Protein AF-A0AAD1XMS4-F1 (afdb_monomer_lite)

Organism: Euplotes crassus (NCBI:txid5936)

pLDDT: mean 72.48, std 22.21, range [22.14, 97.19]

Sequence (335 aa):
MAFDPFSFKTGYTKNWGWLYALIVLVPFLMVLAITFYVLSLLITDEDLYYKKKSYNNEYVYSTRSYEFSNLEMVAEVLPHSFLADENDRYLPFRFVNNTYFKDVTFDDGEQSKRARFEELSYQTTDDKSNLPHLIFKNEYVPFGDSRFLCLNLKYRSKDEPVAPYDKFNEVQNLPQCHGMKQEIWGEKDPTKGVNLLAWKEFGNQKLSNCKNGIIRDKICYEYAVMESICVIVEPTNDDPSQGWEFVTGCEEGGSTIKYKKASPGQEYTFDNIPIEVRAYREPFYEFETSSTNFGADLSYFGWLSRMCWALCLIAFICLLIFGCYRLNLPSHKDD

Secondary structure (DSSP, 8-state):
----TT----SS-SSHHHHHHHHHHHHHHHHHHHHHHHHHHHGGG-S-EEEEEETTEEEEEEHHHHHHHTEEEEEEEEES-----GGGTTS-----S--EE---B---SS--S-----------SS----SPPEEEBTTB---SPPPEEEEEEEEEETTS---TTPPPEEPBTPPBPTTTTSTTS-TTS-SB-EEEESEEE-----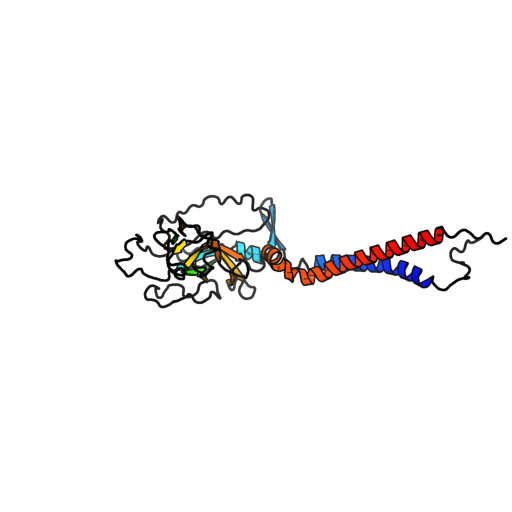GGG-SSSEEETTEEE-EEEEEEEEEEEEEGGG-TTT-EEEEEESBGGGBSEEEEE--TTEEE--TT--EEEEETT-HHHHHHHTTTTHHHHHHHHHHHHHHHHHHHHHHHHHHHHHHHHHHTS------

Structure (mmCIF, N/CA/C/O backbone):
data_AF-A0AAD1XMS4-F1
#
_entry.id   AF-A0AAD1XMS4-F1
#
loop_
_atom_site.group_PDB
_atom_site.id
_atom_site.type_symbol
_atom_site.label_atom_id
_atom_site.label_alt_id
_atom_site.label_comp_id
_atom_site.label_asym_id
_atom_site.label_entity_id
_atom_site.label_seq_id
_atom_site.pdbx_PDB_ins_code
_atom_site.Cartn_x
_atom_site.Cartn_y
_atom_site.Cartn_z
_atom_site.occupancy
_atom_site.B_iso_or_equiv
_atom_site.auth_seq_id
_atom_site.auth_comp_id
_atom_site.auth_asym_id
_atom_site.auth_atom_id
_atom_site.pdbx_PDB_model_num
ATOM 1 N N . MET A 1 1 ? 29.552 58.126 -49.400 1.00 45.28 1 MET A N 1
ATOM 2 C CA . MET A 1 1 ? 29.673 58.328 -47.942 1.00 45.28 1 MET A CA 1
ATOM 3 C C . MET A 1 1 ? 29.271 57.030 -47.278 1.00 45.28 1 MET A C 1
ATOM 5 O O . MET A 1 1 ? 28.101 56.677 -47.335 1.00 45.28 1 MET A O 1
ATOM 9 N N . ALA A 1 2 ? 30.244 56.273 -46.776 1.00 51.34 2 ALA A N 1
ATOM 10 C CA . ALA A 1 2 ? 29.969 55.078 -45.994 1.00 51.34 2 ALA A CA 1
ATOM 11 C C . ALA A 1 2 ? 29.501 55.540 -44.610 1.00 51.34 2 ALA A C 1
ATOM 13 O O . ALA A 1 2 ? 30.251 56.200 -43.894 1.00 51.34 2 ALA A O 1
ATOM 14 N N . PHE A 1 3 ? 28.237 55.276 -44.290 1.00 52.75 3 PHE A N 1
ATOM 15 C CA . PHE A 1 3 ? 27.750 55.365 -42.921 1.00 52.75 3 PHE A CA 1
ATOM 16 C C . PHE A 1 3 ? 28.449 54.242 -42.164 1.00 52.75 3 PHE A C 1
ATOM 18 O O . PHE A 1 3 ? 28.247 53.079 -42.498 1.00 52.75 3 PHE A O 1
ATOM 25 N N . ASP A 1 4 ? 29.317 54.589 -41.222 1.00 56.75 4 ASP A N 1
ATOM 26 C CA . ASP A 1 4 ? 29.949 53.622 -40.335 1.00 56.75 4 ASP A CA 1
ATOM 27 C C . ASP A 1 4 ? 29.063 53.516 -39.084 1.00 56.75 4 ASP A C 1
ATOM 29 O O . ASP A 1 4 ? 29.118 54.404 -38.225 1.00 56.75 4 ASP A O 1
ATOM 33 N N . PRO A 1 5 ? 28.167 52.511 -38.987 1.00 62.69 5 PRO A N 1
ATOM 34 C CA . PRO A 1 5 ? 27.173 52.437 -37.915 1.00 62.69 5 PRO A CA 1
ATOM 35 C C . PRO A 1 5 ? 27.795 52.209 -36.527 1.00 62.69 5 PRO A C 1
ATOM 37 O O . PRO A 1 5 ? 27.072 52.197 -35.533 1.00 62.69 5 PRO A O 1
ATOM 40 N N . PHE A 1 6 ? 29.120 52.060 -36.441 1.00 58.44 6 PHE A N 1
ATOM 41 C CA . PHE A 1 6 ? 29.849 51.804 -35.201 1.00 58.44 6 PHE A CA 1
ATOM 42 C C . PHE A 1 6 ? 30.687 52.988 -34.694 1.00 58.44 6 PHE A C 1
ATOM 44 O O . PHE A 1 6 ? 31.296 52.888 -33.628 1.00 58.44 6 PHE A O 1
ATOM 51 N N . SER A 1 7 ? 30.681 54.137 -35.379 1.00 49.56 7 SER A N 1
ATOM 52 C CA . SER A 1 7 ? 31.393 55.342 -34.927 1.00 49.56 7 SER A CA 1
ATOM 53 C C . SER A 1 7 ? 30.578 56.135 -33.891 1.00 49.56 7 SER A C 1
ATOM 55 O O . SER A 1 7 ? 30.051 57.216 -34.155 1.00 49.56 7 SER A O 1
ATOM 57 N N . PHE A 1 8 ? 30.443 55.589 -32.680 1.00 56.91 8 PHE A N 1
ATOM 58 C CA . PHE A 1 8 ? 29.908 56.326 -31.532 1.00 56.91 8 PHE A CA 1
ATOM 59 C C . PHE A 1 8 ? 31.043 57.089 -30.835 1.00 56.91 8 PHE A C 1
ATOM 61 O O . PHE A 1 8 ? 31.918 56.489 -30.211 1.00 56.91 8 PHE A O 1
ATOM 68 N N . LYS A 1 9 ? 31.033 58.429 -30.928 1.00 51.69 9 LYS A N 1
ATOM 69 C CA . LYS A 1 9 ? 31.973 59.305 -30.207 1.00 51.69 9 LYS A CA 1
ATOM 70 C C . LYS A 1 9 ? 31.865 59.064 -28.698 1.00 51.69 9 LYS A C 1
ATOM 72 O O . LYS A 1 9 ? 30.859 59.364 -28.061 1.00 51.69 9 LYS A O 1
ATOM 77 N N . THR A 1 10 ? 32.941 58.534 -28.135 1.00 51.19 10 THR A N 1
ATOM 78 C CA . THR A 1 10 ? 33.118 58.174 -26.728 1.00 51.19 10 THR A CA 1
ATOM 79 C C . THR A 1 10 ? 33.337 59.413 -25.853 1.00 51.19 10 THR A C 1
ATOM 81 O O . THR A 1 10 ? 34.459 59.717 -25.459 1.00 51.19 10 THR A O 1
ATOM 84 N N . GLY A 1 11 ? 32.270 60.149 -25.545 1.00 54.72 11 GLY A N 1
ATOM 85 C CA . GLY A 1 11 ? 32.232 61.122 -24.448 1.00 54.72 11 GLY A CA 1
ATOM 86 C C . GLY A 1 11 ? 31.157 60.684 -23.457 1.00 54.72 11 GLY A C 1
ATOM 87 O O . GLY A 1 11 ? 30.009 60.559 -23.856 1.00 54.72 11 GLY A O 1
ATOM 88 N N . TYR A 1 12 ? 31.518 60.407 -22.199 1.00 54.81 12 TYR A N 1
ATOM 89 C CA . TYR A 1 12 ? 30.714 59.704 -21.171 1.00 54.81 12 TYR A CA 1
ATOM 90 C C . TYR A 1 12 ? 30.647 58.169 -21.300 1.00 54.81 12 TYR A C 1
ATOM 92 O O . TYR A 1 12 ? 29.596 57.543 -21.451 1.00 54.81 12 TYR A O 1
ATOM 100 N N . THR A 1 13 ? 31.808 57.530 -21.150 1.00 55.34 13 THR A N 1
ATOM 101 C CA . THR A 1 13 ? 31.989 56.072 -21.186 1.00 55.34 13 THR A CA 1
ATOM 102 C C . THR A 1 13 ? 32.328 55.499 -19.809 1.00 55.34 13 THR A C 1
ATOM 104 O O . THR A 1 13 ? 33.488 55.206 -19.531 1.00 55.34 13 THR A O 1
ATOM 107 N N . LYS A 1 14 ? 31.335 55.310 -18.929 1.00 61.16 14 LYS A N 1
ATOM 108 C CA . LYS A 1 14 ? 31.563 54.513 -17.703 1.00 61.16 14 LYS A CA 1
ATOM 109 C C . LYS A 1 14 ? 30.662 53.288 -17.538 1.00 61.16 14 LYS A C 1
ATOM 111 O O . LYS A 1 14 ? 31.106 52.323 -16.937 1.00 61.16 14 LYS A O 1
ATOM 116 N N . ASN A 1 15 ? 29.475 53.241 -18.159 1.00 69.75 15 ASN A N 1
ATOM 117 C CA . ASN A 1 15 ? 28.502 52.167 -17.875 1.00 69.75 15 ASN A CA 1
ATOM 118 C C . ASN A 1 15 ? 28.030 51.332 -19.086 1.00 69.75 15 ASN A C 1
ATOM 120 O O . ASN A 1 15 ? 27.154 50.489 -18.924 1.00 69.75 15 ASN A O 1
ATOM 124 N N . TRP A 1 16 ? 28.602 51.494 -20.286 1.00 79.25 16 TRP A N 1
ATOM 125 C CA . TRP A 1 16 ? 28.185 50.714 -21.471 1.00 79.25 16 TRP A CA 1
ATOM 126 C C . TRP A 1 16 ? 28.485 49.210 -21.369 1.00 79.25 16 TRP A C 1
ATOM 128 O O . TRP A 1 16 ? 27.771 48.405 -21.962 1.00 79.25 16 TRP A O 1
ATOM 138 N N . GLY A 1 17 ? 29.479 48.823 -20.561 1.00 84.38 17 GLY A N 1
ATOM 139 C CA . GLY A 1 17 ? 29.801 47.414 -20.319 1.00 84.38 17 GLY A CA 1
ATOM 140 C C . GLY A 1 17 ? 28.634 46.621 -19.720 1.00 84.38 17 GLY A C 1
ATOM 141 O O . GLY A 1 17 ? 28.432 45.470 -20.090 1.00 84.38 17 GLY A O 1
ATOM 142 N N . TRP A 1 18 ? 27.811 47.249 -18.873 1.00 83.06 18 TRP A N 1
ATOM 143 C CA . TRP A 1 18 ? 26.640 46.602 -18.270 1.00 83.06 18 TRP A CA 1
ATOM 144 C C . TRP A 1 18 ? 25.531 46.325 -19.286 1.00 83.06 18 TRP A C 1
ATOM 146 O O . TRP A 1 18 ? 24.909 45.268 -19.242 1.00 83.06 18 TRP A O 1
ATOM 156 N N . LEU A 1 19 ? 25.307 47.244 -20.231 1.00 85.94 19 LEU A N 1
ATOM 157 C CA . LEU A 1 19 ? 24.316 47.053 -21.291 1.00 85.94 19 LEU A CA 1
ATOM 158 C C . LEU A 1 19 ? 24.722 45.897 -22.210 1.00 85.94 19 LEU A C 1
ATOM 160 O O . LEU A 1 19 ? 23.906 45.031 -22.511 1.00 85.94 19 LEU A O 1
ATOM 164 N N . TYR A 1 20 ? 25.996 45.860 -22.607 1.00 88.69 20 TYR A N 1
ATOM 165 C CA . TYR A 1 20 ? 26.529 44.770 -23.417 1.00 88.69 20 TYR A CA 1
ATOM 166 C C . TYR A 1 20 ? 26.448 43.426 -22.679 1.00 88.69 20 TYR A C 1
ATOM 168 O O . TYR A 1 20 ? 26.010 42.433 -23.257 1.00 88.69 20 TYR A O 1
ATOM 176 N N . ALA A 1 21 ? 26.781 43.406 -21.384 1.00 89.62 21 ALA A N 1
ATOM 177 C CA . ALA A 1 21 ? 26.643 42.213 -20.554 1.00 89.62 21 ALA A CA 1
ATOM 178 C C . ALA A 1 21 ? 25.192 41.705 -20.507 1.00 89.62 21 ALA A C 1
ATOM 180 O O . ALA A 1 21 ? 24.974 40.510 -20.674 1.00 89.62 21 ALA A O 1
ATOM 181 N N . LEU A 1 22 ? 24.196 42.589 -20.357 1.00 89.25 22 LEU A N 1
ATOM 182 C CA . LEU A 1 22 ? 22.778 42.202 -20.362 1.00 89.25 22 LEU A CA 1
ATOM 183 C C . LEU A 1 22 ? 22.314 41.658 -21.722 1.00 89.25 22 LEU A C 1
ATOM 185 O O . LEU A 1 22 ? 21.602 40.656 -21.758 1.00 89.25 22 LEU A O 1
ATOM 189 N N . ILE A 1 23 ? 22.744 42.273 -22.829 1.00 91.75 23 ILE A N 1
ATOM 190 C CA . ILE A 1 23 ? 22.405 41.820 -24.191 1.00 91.75 23 ILE A CA 1
ATOM 191 C C . ILE A 1 23 ? 22.943 40.407 -24.461 1.00 91.75 23 ILE A C 1
ATOM 193 O O . ILE A 1 23 ? 22.276 39.626 -25.134 1.00 91.75 23 ILE A O 1
ATOM 197 N N . VAL A 1 24 ? 24.114 40.058 -23.920 1.00 94.38 24 VAL A N 1
ATOM 198 C CA . VAL A 1 24 ? 24.708 38.715 -24.057 1.00 94.38 24 VAL A CA 1
ATOM 199 C C . VAL A 1 24 ? 24.118 37.718 -23.050 1.00 94.38 24 VAL A C 1
ATOM 201 O O . VAL A 1 24 ? 23.921 36.548 -23.379 1.00 94.38 24 VAL A O 1
ATOM 204 N N . LEU A 1 25 ? 23.799 38.163 -21.832 1.00 91.56 25 LEU A N 1
ATOM 205 C CA . LEU A 1 25 ? 23.299 37.302 -20.758 1.00 91.56 25 LEU A CA 1
ATOM 206 C C . LEU A 1 25 ? 21.899 36.741 -21.047 1.00 91.56 25 LEU A C 1
ATOM 208 O O . LEU A 1 25 ? 21.647 35.572 -20.768 1.00 91.56 25 LEU A O 1
ATOM 212 N N . VAL A 1 26 ? 20.995 37.544 -21.616 1.00 93.19 26 VAL A N 1
ATOM 213 C CA . VAL A 1 26 ? 19.614 37.128 -21.933 1.00 93.19 26 VAL A CA 1
ATOM 214 C C . VAL A 1 26 ? 19.554 35.896 -22.857 1.00 93.19 26 VAL A C 1
ATOM 216 O O . VAL A 1 26 ? 18.966 34.893 -22.447 1.00 93.19 26 VAL A O 1
ATOM 219 N N . PRO A 1 27 ? 20.167 35.889 -24.060 1.00 93.75 27 PRO A N 1
ATOM 220 C CA . PRO A 1 27 ? 20.131 34.719 -24.938 1.00 93.75 27 PRO A CA 1
ATOM 221 C C . PRO A 1 27 ? 20.859 33.514 -24.330 1.00 93.75 27 PRO A C 1
ATOM 223 O O . PRO A 1 27 ? 20.418 32.382 -24.515 1.00 93.75 27 PRO A O 1
ATOM 226 N N . PHE A 1 28 ? 21.925 33.735 -23.554 1.00 95.19 28 PHE A N 1
ATOM 227 C CA . PHE A 1 28 ? 22.612 32.660 -22.836 1.00 95.19 28 PHE A CA 1
ATOM 228 C C . PHE A 1 28 ? 21.697 31.981 -21.801 1.00 95.19 28 PHE A C 1
ATOM 230 O O . PHE A 1 28 ? 21.595 30.754 -21.778 1.00 95.19 28 PHE A O 1
ATOM 237 N N . LEU A 1 29 ? 20.974 32.766 -20.993 1.00 92.81 29 LEU A N 1
ATOM 238 C CA . LEU A 1 29 ? 20.002 32.245 -20.027 1.00 92.81 29 LEU A CA 1
ATOM 239 C C . LEU A 1 29 ? 18.836 31.521 -20.709 1.00 92.81 29 LEU A C 1
ATOM 241 O O . LEU A 1 29 ? 18.389 30.500 -20.192 1.00 92.81 29 LEU A O 1
ATOM 245 N N . MET A 1 30 ? 18.375 31.993 -21.873 1.00 94.00 30 MET A N 1
ATOM 246 C CA . MET A 1 30 ? 17.360 31.283 -22.661 1.00 94.00 30 MET A CA 1
ATOM 247 C C . MET A 1 30 ? 17.849 29.909 -23.131 1.00 94.00 30 MET A C 1
ATOM 249 O O . MET A 1 30 ? 17.133 28.921 -22.978 1.00 94.00 30 MET A O 1
ATOM 253 N N . VAL A 1 31 ? 19.067 29.824 -23.677 1.00 96.38 31 VAL A N 1
ATOM 254 C CA . VAL A 1 31 ? 19.649 28.548 -24.130 1.00 96.38 31 VAL A CA 1
ATOM 255 C C . VAL A 1 31 ? 19.829 27.579 -22.961 1.00 96.38 31 VAL A C 1
ATOM 257 O O . VAL A 1 31 ? 19.515 26.395 -23.099 1.00 96.38 31 VAL A O 1
ATOM 260 N N . LEU A 1 32 ? 20.264 28.068 -21.796 1.00 93.62 32 LEU A N 1
ATOM 261 C CA . LEU A 1 32 ? 20.336 27.253 -20.581 1.00 93.62 32 LEU A CA 1
ATOM 262 C C . LEU A 1 32 ? 18.954 26.771 -20.128 1.00 93.62 32 LEU A C 1
ATOM 264 O O . LEU A 1 32 ? 18.799 25.591 -19.825 1.00 93.62 32 LEU A O 1
ATOM 268 N N . ALA A 1 33 ? 17.943 27.644 -20.132 1.00 95.06 33 ALA A N 1
ATOM 269 C CA . ALA A 1 33 ? 16.581 27.279 -19.746 1.00 95.06 33 ALA A CA 1
ATOM 270 C C . ALA A 1 33 ? 16.012 26.163 -20.635 1.00 95.06 33 ALA A C 1
ATOM 272 O O . ALA A 1 33 ? 15.419 25.213 -20.121 1.00 95.06 33 ALA A O 1
ATOM 273 N N . ILE A 1 34 ? 16.231 26.262 -21.953 1.00 92.25 34 ILE A N 1
ATOM 274 C CA . ILE A 1 34 ? 15.825 25.246 -22.934 1.00 92.25 34 ILE A CA 1
ATOM 275 C C . ILE A 1 34 ? 16.600 23.948 -22.711 1.00 92.25 34 ILE A C 1
ATOM 277 O O . ILE A 1 34 ? 15.996 22.883 -22.679 1.00 92.25 34 ILE A O 1
ATOM 281 N N . THR A 1 35 ? 17.917 24.022 -22.511 1.00 92.62 35 THR A N 1
ATOM 282 C CA . THR A 1 35 ? 18.748 22.836 -22.254 1.00 92.62 35 THR A CA 1
ATOM 283 C C . THR A 1 35 ? 18.287 22.096 -20.999 1.00 92.62 35 THR A C 1
ATOM 285 O O . THR A 1 35 ? 18.075 20.890 -21.055 1.00 92.62 35 THR A O 1
ATOM 288 N N . PHE A 1 36 ? 18.059 22.802 -19.887 1.00 91.62 36 PHE A N 1
ATOM 289 C CA . PHE A 1 36 ? 17.550 22.185 -18.658 1.00 91.62 36 PHE A CA 1
ATOM 290 C C . PHE A 1 36 ? 16.143 21.612 -18.826 1.00 91.62 36 PHE A C 1
ATOM 292 O O . PHE A 1 36 ? 15.851 20.559 -18.269 1.00 91.62 36 PHE A O 1
ATOM 299 N N . TYR A 1 37 ? 15.294 22.261 -19.624 1.00 86.12 37 TYR A N 1
ATOM 300 C CA . TYR A 1 37 ? 13.971 21.736 -19.952 1.00 86.12 37 TYR A CA 1
ATOM 301 C C . TYR A 1 37 ? 14.064 20.434 -20.761 1.00 86.12 37 TYR A C 1
ATOM 303 O O . TYR A 1 37 ? 13.441 19.441 -20.400 1.00 86.12 37 TYR A O 1
ATOM 311 N N . VAL A 1 38 ? 14.897 20.388 -21.803 1.00 84.31 38 VAL A N 1
ATOM 312 C CA . VAL A 1 38 ? 15.105 19.169 -22.602 1.00 84.31 38 VAL A CA 1
ATOM 313 C C . VAL A 1 38 ? 15.734 18.058 -21.763 1.00 84.31 38 VAL A C 1
ATOM 315 O O . VAL A 1 38 ? 15.274 16.927 -21.829 1.00 84.31 38 VAL A O 1
ATOM 318 N N . LEU A 1 39 ? 16.727 18.364 -20.925 1.00 83.75 39 LEU A N 1
ATOM 319 C CA . LEU A 1 39 ? 17.303 17.381 -20.002 1.00 83.75 39 LEU A CA 1
ATOM 320 C C . LEU A 1 39 ? 16.259 16.849 -19.016 1.00 83.75 39 LEU A C 1
ATOM 322 O O . LEU A 1 39 ? 16.239 15.650 -18.762 1.00 83.75 39 LEU A O 1
ATOM 326 N N . SER A 1 40 ? 15.355 17.703 -18.525 1.00 81.69 40 SER A N 1
ATOM 327 C CA . SER A 1 40 ? 14.253 17.248 -17.671 1.00 81.69 40 SER A CA 1
ATOM 328 C C . SER A 1 40 ? 13.286 16.304 -18.391 1.00 81.69 40 SER A C 1
ATOM 330 O O . SER A 1 40 ? 12.701 15.462 -17.730 1.00 81.69 40 SER A O 1
ATOM 332 N N . LEU A 1 41 ? 13.162 16.404 -19.723 1.00 71.19 41 LEU A N 1
ATOM 333 C CA . LEU A 1 41 ? 12.356 15.492 -20.544 1.00 71.19 41 LEU A CA 1
ATOM 334 C C . LEU A 1 41 ? 13.100 14.205 -20.932 1.00 71.19 41 LEU A C 1
ATOM 336 O O . LEU A 1 41 ? 12.474 13.173 -21.137 1.00 71.19 41 LEU A O 1
ATOM 340 N N . LEU A 1 42 ? 14.426 14.252 -21.072 1.00 72.06 42 LEU A N 1
ATOM 341 C CA . LEU A 1 42 ? 15.222 13.077 -21.443 1.00 72.06 42 LEU A CA 1
ATOM 342 C C . LEU A 1 42 ? 15.463 12.143 -20.256 1.00 72.06 42 LEU A C 1
ATOM 344 O O . LEU A 1 42 ? 15.523 10.934 -20.435 1.00 72.06 42 LEU A O 1
ATOM 348 N N . ILE A 1 43 ? 15.592 12.694 -19.048 1.00 66.94 43 ILE A N 1
ATOM 349 C CA . ILE A 1 43 ? 15.797 11.902 -17.826 1.00 66.94 43 ILE A CA 1
ATOM 350 C C . ILE A 1 43 ? 14.491 11.214 -17.385 1.00 66.94 43 ILE A C 1
ATOM 352 O O . ILE A 1 43 ? 14.537 10.213 -16.683 1.00 66.94 43 ILE A O 1
ATOM 356 N N . THR A 1 44 ? 13.325 11.699 -17.827 1.00 57.25 44 THR A N 1
ATOM 357 C CA . THR A 1 44 ? 12.025 11.075 -17.525 1.00 57.25 44 THR A CA 1
ATOM 358 C C . THR A 1 44 ? 11.723 9.796 -18.310 1.00 57.25 44 THR A C 1
ATOM 360 O O . THR A 1 44 ? 10.740 9.143 -17.990 1.00 57.25 44 THR A O 1
ATOM 363 N N . ASP A 1 45 ? 12.512 9.440 -19.329 1.00 47.78 45 ASP A N 1
ATOM 364 C CA . ASP A 1 45 ? 12.080 8.488 -20.369 1.00 47.78 45 ASP A CA 1
ATOM 365 C C . ASP A 1 45 ? 12.816 7.128 -20.365 1.00 47.78 45 ASP A C 1
ATOM 367 O O . ASP A 1 45 ? 12.670 6.350 -21.307 1.00 47.78 45 ASP A O 1
ATOM 371 N N . GLU A 1 46 ? 13.607 6.803 -19.333 1.00 46.78 46 GLU A N 1
ATOM 372 C CA . GLU A 1 46 ? 14.343 5.521 -19.280 1.00 46.78 46 GLU A CA 1
ATOM 373 C C . GLU A 1 46 ? 13.552 4.314 -18.745 1.00 46.78 46 GLU A C 1
ATOM 375 O O . GLU A 1 46 ? 14.084 3.202 -18.726 1.00 46.78 46 GLU A O 1
ATOM 380 N N . ASP A 1 47 ? 12.262 4.459 -18.441 1.00 47.28 47 ASP A N 1
ATOM 381 C CA . ASP A 1 47 ? 11.396 3.284 -18.334 1.00 47.28 47 ASP A CA 1
ATOM 382 C C . ASP A 1 47 ? 11.002 2.822 -19.741 1.00 47.28 47 ASP A C 1
ATOM 384 O O . ASP A 1 47 ? 10.052 3.301 -20.356 1.00 47.28 47 ASP A O 1
ATOM 388 N N . LEU A 1 48 ? 11.793 1.884 -20.270 1.00 45.62 48 LEU A N 1
ATOM 389 C CA . LEU A 1 48 ? 11.604 1.216 -21.559 1.00 45.62 48 LEU A CA 1
ATOM 390 C C . LEU A 1 48 ? 10.136 0.805 -21.777 1.00 45.62 48 LEU A C 1
ATOM 392 O O . LEU A 1 48 ? 9.647 -0.205 -21.266 1.00 45.62 48 LEU A O 1
ATOM 396 N N . TYR A 1 49 ? 9.450 1.598 -22.592 1.00 47.69 49 TYR A N 1
ATOM 397 C CA . TYR A 1 49 ? 8.080 1.372 -23.016 1.00 47.69 49 TYR A CA 1
ATOM 398 C C . TYR A 1 49 ? 7.998 0.220 -24.033 1.00 47.69 49 TYR A C 1
ATOM 400 O O . TYR A 1 49 ? 8.445 0.326 -25.179 1.00 47.69 49 TYR A O 1
ATOM 408 N N . TYR A 1 50 ? 7.381 -0.889 -23.635 1.00 42.41 50 TYR A N 1
ATOM 409 C CA . TYR A 1 50 ? 7.002 -1.993 -24.506 1.00 42.41 50 TYR A CA 1
ATOM 410 C C . TYR A 1 50 ? 5.699 -1.668 -25.245 1.00 42.41 50 TYR A C 1
ATOM 412 O O . TYR A 1 50 ? 4.647 -1.411 -24.654 1.00 42.41 50 TYR A O 1
ATOM 420 N N . LYS A 1 51 ? 5.754 -1.709 -26.577 1.00 46.75 51 LYS A N 1
ATOM 421 C CA . LYS A 1 51 ? 4.612 -1.418 -27.448 1.00 46.75 51 LYS A CA 1
ATOM 422 C C . LYS A 1 51 ? 3.949 -2.718 -27.905 1.00 46.75 51 LYS A C 1
ATOM 424 O O . LYS A 1 51 ? 4.469 -3.391 -28.796 1.00 46.75 51 LYS A O 1
ATOM 429 N N . LYS A 1 52 ? 2.777 -3.060 -27.355 1.00 49.78 52 LYS A N 1
ATOM 430 C CA . LYS A 1 52 ? 1.979 -4.213 -27.818 1.00 49.78 52 LYS A CA 1
ATOM 431 C C . LYS A 1 52 ? 0.863 -3.730 -28.747 1.00 49.78 52 LYS A C 1
ATOM 433 O O . LYS A 1 52 ? -0.005 -2.955 -28.352 1.00 49.78 52 LYS A O 1
ATOM 438 N N . LYS A 1 53 ? 0.868 -4.199 -30.000 1.00 45.22 53 LYS A N 1
ATOM 439 C CA . LYS A 1 53 ? -0.249 -3.991 -30.936 1.00 45.22 53 LYS A CA 1
ATOM 440 C C . LYS A 1 53 ? -1.320 -5.051 -30.690 1.00 45.22 53 LYS A C 1
ATOM 442 O O . LYS A 1 53 ? -1.096 -6.219 -30.996 1.00 45.22 53 LYS A O 1
ATOM 447 N N . SER A 1 54 ? -2.484 -4.642 -30.187 1.00 54.97 54 SER A N 1
ATOM 448 C CA . SER A 1 54 ? -3.679 -5.490 -30.130 1.00 54.97 54 SER A CA 1
ATOM 449 C C . SER A 1 54 ? -4.719 -4.938 -31.096 1.00 54.97 54 SER A C 1
ATOM 451 O O . SER A 1 54 ? -5.236 -3.858 -30.850 1.00 54.97 54 SER A O 1
ATOM 453 N N . TYR A 1 55 ? -4.944 -5.660 -32.201 1.00 49.50 55 TYR A N 1
ATOM 454 C CA . TYR A 1 55 ? -5.870 -5.505 -33.345 1.00 49.50 55 TYR A CA 1
ATOM 455 C C . TYR A 1 55 ? -6.439 -4.132 -33.786 1.00 49.50 55 TYR A C 1
ATOM 457 O O . TYR A 1 55 ? -6.692 -4.011 -34.974 1.00 49.50 55 TYR A O 1
ATOM 465 N N . ASN A 1 56 ? -6.605 -3.106 -32.945 1.00 52.81 56 ASN A N 1
ATOM 466 C CA . ASN A 1 56 ? -6.887 -1.708 -33.315 1.00 52.81 56 ASN A CA 1
ATOM 467 C C . ASN A 1 56 ? -6.392 -0.649 -32.300 1.00 52.81 56 ASN A C 1
ATOM 469 O O . ASN A 1 56 ? -6.478 0.537 -32.605 1.00 52.81 56 ASN A O 1
ATOM 473 N N . ASN A 1 57 ? -5.843 -1.040 -31.142 1.00 48.41 57 ASN A N 1
ATOM 474 C CA . ASN A 1 57 ? -5.324 -0.119 -30.126 1.00 48.41 57 ASN A CA 1
ATOM 475 C C . ASN A 1 57 ? -3.842 -0.411 -29.841 1.00 48.41 57 ASN A C 1
ATOM 477 O O . ASN A 1 57 ? -3.423 -1.566 -29.707 1.00 48.41 57 ASN A O 1
ATOM 481 N N . GLU A 1 58 ? -3.041 0.651 -29.769 1.00 46.47 58 GLU A N 1
ATOM 482 C CA . GLU A 1 58 ? -1.657 0.583 -29.306 1.00 46.47 58 GLU A CA 1
ATOM 483 C C . GLU A 1 58 ? -1.643 0.870 -27.808 1.00 46.47 58 GLU A C 1
ATOM 485 O O . GLU A 1 58 ? -1.984 1.974 -27.390 1.00 46.47 58 GLU A O 1
ATOM 490 N N . TYR A 1 59 ? -1.258 -0.130 -27.019 1.00 50.03 59 TYR A N 1
ATOM 491 C CA . TYR A 1 59 ? -1.021 0.041 -25.593 1.00 50.03 59 TYR A CA 1
ATOM 492 C C . TYR A 1 59 ? 0.484 0.068 -25.349 1.00 50.03 59 TYR A C 1
ATOM 494 O O . TYR A 1 59 ? 1.249 -0.701 -25.948 1.00 50.03 59 TYR A O 1
ATOM 502 N N . VAL A 1 60 ? 0.891 0.998 -24.499 1.00 46.16 60 VAL A N 1
ATOM 503 C CA . VAL A 1 60 ? 2.276 1.245 -24.133 1.00 46.16 60 VAL A CA 1
ATOM 504 C C . VAL A 1 60 ? 2.400 0.894 -22.653 1.00 46.16 60 VAL A C 1
ATOM 506 O O . VAL A 1 60 ? 1.839 1.587 -21.813 1.00 46.16 60 VAL A O 1
ATOM 509 N N . TYR A 1 61 ? 3.073 -0.216 -22.357 1.00 52.34 61 TYR A N 1
ATOM 510 C CA . TYR A 1 61 ? 3.316 -0.696 -20.993 1.00 52.34 61 TYR A CA 1
ATOM 511 C C . TYR A 1 61 ? 4.810 -0.609 -20.698 1.00 52.34 61 TYR A C 1
ATOM 513 O O . TYR A 1 61 ? 5.607 -0.788 -21.614 1.00 52.34 61 TYR A O 1
ATOM 521 N N . SER A 1 62 ? 5.226 -0.409 -19.449 1.00 61.00 62 SER A N 1
ATOM 522 C CA . SER A 1 62 ? 6.604 -0.765 -19.086 1.00 61.00 62 SER A CA 1
ATOM 523 C C . SER A 1 62 ? 6.764 -2.292 -19.183 1.00 61.00 62 SER A C 1
ATOM 525 O O . SER A 1 62 ? 5.790 -3.035 -19.005 1.00 61.00 62 SER A O 1
ATOM 527 N N . THR A 1 63 ? 7.970 -2.794 -19.469 1.00 64.19 63 THR A N 1
ATOM 528 C CA . THR A 1 63 ? 8.235 -4.250 -19.499 1.00 64.19 63 THR A CA 1
ATOM 529 C C . THR A 1 63 ? 7.788 -4.935 -18.200 1.00 64.19 63 THR A C 1
ATOM 531 O O . THR A 1 63 ? 7.159 -5.990 -18.246 1.00 64.19 63 THR A O 1
ATOM 534 N N . ARG A 1 64 ? 7.992 -4.273 -17.053 1.00 65.38 64 ARG A N 1
ATOM 535 C CA . ARG A 1 64 ? 7.585 -4.771 -15.731 1.00 65.38 64 ARG A CA 1
ATOM 536 C C . ARG A 1 64 ? 6.069 -4.851 -15.575 1.00 65.38 64 ARG A C 1
ATOM 538 O O . ARG A 1 64 ? 5.560 -5.860 -15.096 1.00 65.38 64 ARG A O 1
ATOM 545 N N . SER A 1 65 ? 5.333 -3.828 -16.017 1.00 66.06 65 SER A N 1
ATOM 546 C CA . SER A 1 65 ? 3.864 -3.847 -15.994 1.00 66.06 65 SER A CA 1
ATOM 547 C C . SER A 1 65 ? 3.305 -4.944 -16.898 1.00 66.06 65 SER A C 1
ATOM 549 O O . SER A 1 65 ? 2.311 -5.581 -16.553 1.00 66.06 65 SER A O 1
ATOM 551 N N . TYR A 1 66 ? 3.956 -5.210 -18.034 1.00 70.56 66 TYR A N 1
ATOM 552 C CA . TYR A 1 66 ? 3.572 -6.318 -18.904 1.00 70.56 66 TYR A CA 1
ATOM 553 C C . TYR A 1 66 ? 3.755 -7.675 -18.213 1.00 70.56 66 TYR A C 1
ATOM 555 O O . TYR A 1 66 ? 2.820 -8.477 -18.183 1.00 70.56 66 TYR A O 1
ATOM 563 N N . GLU A 1 67 ? 4.925 -7.920 -17.627 1.00 76.62 67 GLU A N 1
ATOM 564 C CA . GLU A 1 67 ? 5.228 -9.168 -16.917 1.00 76.62 67 GLU A CA 1
ATOM 565 C C . GLU A 1 67 ? 4.296 -9.375 -15.722 1.00 76.62 67 GLU A C 1
ATOM 567 O O . GLU A 1 67 ? 3.752 -10.466 -15.556 1.00 76.62 67 GLU A O 1
ATOM 572 N N . PHE A 1 68 ? 4.020 -8.314 -14.962 1.00 79.38 68 PHE A N 1
ATOM 573 C CA . PHE A 1 68 ? 3.056 -8.342 -13.867 1.00 79.38 68 PHE A CA 1
ATOM 574 C C . PHE A 1 68 ? 1.626 -8.635 -14.344 1.00 79.38 68 PHE A C 1
ATOM 576 O O . PHE A 1 68 ? 0.939 -9.477 -13.768 1.00 79.38 68 PHE A O 1
ATOM 583 N N . SER A 1 69 ? 1.186 -8.021 -15.450 1.00 77.44 69 SER A N 1
ATOM 584 C CA . SER A 1 69 ? -0.144 -8.275 -16.034 1.00 77.44 69 SER A CA 1
ATOM 585 C C . SER A 1 69 ? -0.335 -9.729 -16.483 1.00 77.44 69 SER A C 1
ATOM 587 O O . SER A 1 69 ? -1.468 -10.222 -16.587 1.00 77.44 69 SER A O 1
ATOM 589 N N . ASN A 1 70 ? 0.772 -10.433 -16.728 1.00 81.94 70 ASN A N 1
ATOM 590 C CA . ASN A 1 70 ? 0.783 -11.835 -17.111 1.00 81.94 70 ASN A CA 1
ATOM 591 C C . ASN A 1 70 ? 0.706 -12.794 -15.914 1.00 81.94 70 ASN A C 1
ATOM 593 O O . ASN A 1 70 ? 0.744 -14.007 -16.103 1.00 81.94 70 ASN A O 1
ATOM 597 N N . LEU A 1 71 ? 0.582 -12.285 -14.690 1.00 81.38 71 LEU A N 1
ATOM 598 C CA . LEU A 1 71 ? 0.454 -13.111 -13.497 1.00 81.38 71 LEU A CA 1
ATOM 599 C C . LEU A 1 71 ? -1.005 -13.372 -13.144 1.00 81.38 71 LEU A C 1
ATOM 601 O O . LEU A 1 71 ? -1.893 -12.538 -13.334 1.00 81.38 71 LEU A O 1
ATOM 605 N N . GLU A 1 72 ? -1.237 -14.545 -12.576 1.00 83.38 72 GLU A N 1
ATOM 606 C CA . GLU A 1 72 ? -2.420 -14.860 -11.789 1.00 83.38 72 GLU A CA 1
ATOM 607 C C . GLU A 1 72 ? -1.984 -14.991 -10.331 1.00 83.38 72 GLU A C 1
ATOM 609 O O . GLU A 1 72 ? -1.095 -15.784 -10.014 1.00 83.38 72 GLU A O 1
ATOM 614 N N . MET A 1 73 ? -2.593 -14.198 -9.451 1.00 80.00 73 MET A N 1
ATOM 615 C CA . MET A 1 73 ? -2.303 -14.210 -8.020 1.00 80.00 73 MET A CA 1
ATOM 616 C C . MET A 1 73 ? -3.476 -14.768 -7.231 1.00 80.00 73 MET A C 1
ATOM 618 O O . MET A 1 73 ? -4.634 -14.543 -7.575 1.00 80.00 73 MET A O 1
ATOM 622 N N . VAL A 1 74 ? -3.159 -15.488 -6.161 1.00 81.12 74 VAL A N 1
ATOM 623 C CA . VAL A 1 74 ? -4.126 -16.033 -5.211 1.00 81.12 74 VAL A CA 1
ATOM 624 C C . VAL A 1 74 ? -3.682 -15.666 -3.808 1.00 81.12 74 VAL A C 1
ATOM 626 O O . VAL A 1 74 ? -2.501 -15.764 -3.464 1.00 81.12 74 VAL A O 1
ATOM 629 N N . ALA A 1 75 ? -4.653 -15.263 -2.997 1.00 80.25 75 ALA A N 1
ATOM 630 C CA . ALA A 1 75 ? -4.440 -14.956 -1.598 1.00 80.25 75 ALA A CA 1
ATOM 631 C C . ALA A 1 75 ? -5.112 -16.022 -0.724 1.00 80.25 75 ALA A C 1
ATOM 633 O O . ALA A 1 75 ? -6.278 -16.375 -0.925 1.00 80.25 75 ALA A O 1
ATOM 634 N N . GLU A 1 76 ? -4.364 -16.537 0.244 1.00 82.75 76 GLU A N 1
ATOM 635 C CA . GLU A 1 76 ? -4.822 -17.525 1.216 1.00 82.75 76 GLU A CA 1
ATOM 636 C C . GLU A 1 76 ? -4.809 -16.889 2.606 1.00 82.75 76 GLU A C 1
ATOM 638 O O . GLU A 1 76 ? -3.768 -16.420 3.069 1.00 82.75 76 GLU A O 1
ATOM 643 N N . VAL A 1 77 ? -5.969 -16.844 3.266 1.00 82.25 77 VAL A N 1
ATOM 644 C CA . VAL A 1 77 ? -6.106 -16.255 4.605 1.00 82.25 77 VAL A CA 1
ATOM 645 C C . VAL A 1 77 ? -6.273 -17.351 5.644 1.00 82.25 77 VAL A C 1
ATOM 647 O O . VAL A 1 77 ? -7.259 -18.087 5.629 1.00 82.25 77 VAL A O 1
ATOM 650 N N . LEU A 1 78 ? -5.330 -17.422 6.581 1.00 81.44 78 LEU A N 1
ATOM 651 C CA . LEU A 1 78 ? -5.368 -18.350 7.704 1.00 81.44 78 LEU A CA 1
ATOM 652 C C . LEU A 1 78 ? -5.837 -17.647 8.988 1.00 81.44 78 LEU A C 1
ATOM 654 O O . LEU A 1 78 ? -5.272 -16.609 9.362 1.00 81.44 78 LEU A O 1
ATOM 658 N N . PRO A 1 79 ? -6.822 -18.211 9.708 1.00 76.75 79 PRO A N 1
ATOM 659 C CA . PRO A 1 79 ? -7.214 -17.726 11.022 1.00 76.75 79 PRO A CA 1
ATOM 660 C C . PRO A 1 79 ? -6.218 -18.169 12.101 1.00 76.75 79 PRO A C 1
ATOM 662 O O . PRO A 1 79 ? -5.544 -19.194 11.991 1.00 76.75 79 PRO A O 1
ATOM 665 N N . HIS A 1 80 ? -6.156 -17.411 13.193 1.00 62.38 80 HIS A N 1
ATOM 666 C CA . HIS A 1 80 ? -5.220 -17.666 14.287 1.00 62.38 80 HIS A CA 1
ATOM 667 C C . HIS A 1 80 ? -5.799 -18.488 15.463 1.00 62.38 80 HIS A C 1
ATOM 669 O O . HIS A 1 80 ? -5.056 -18.801 16.381 1.00 62.38 80 HIS A O 1
ATOM 675 N N . SER A 1 81 ? -7.085 -18.884 15.487 1.00 55.59 81 SER A N 1
ATOM 676 C CA . SER A 1 81 ? -7.636 -19.655 16.628 1.00 55.59 81 SER A CA 1
ATOM 677 C C . SER A 1 81 ? -8.839 -20.559 16.320 1.00 55.59 81 SER A C 1
ATOM 679 O O . SER A 1 81 ? -9.748 -20.144 15.605 1.00 55.59 81 SER A O 1
ATOM 681 N N . PHE A 1 82 ? -8.891 -21.736 16.967 1.00 48.28 82 PHE A N 1
ATOM 682 C CA . PHE A 1 82 ? -10.105 -22.540 17.182 1.00 48.28 82 PHE A CA 1
ATOM 683 C C . PHE A 1 82 ? -10.906 -21.925 18.343 1.00 48.28 82 PHE A C 1
ATOM 685 O O . PHE A 1 82 ? -10.333 -21.615 19.388 1.00 48.28 82 PHE A O 1
ATOM 692 N N . LEU A 1 83 ? -12.225 -21.792 18.194 1.00 45.78 83 LEU A N 1
ATOM 693 C CA . LEU A 1 83 ? -13.129 -21.559 19.326 1.00 45.78 83 LEU A CA 1
ATOM 694 C C . LEU A 1 83 ? -13.296 -22.899 20.055 1.00 45.78 83 LEU A C 1
ATOM 696 O O . LEU A 1 83 ? -14.067 -23.753 19.624 1.00 45.78 83 LEU A O 1
ATOM 700 N N . ALA A 1 84 ? -12.495 -23.131 21.093 1.00 37.75 84 ALA A N 1
ATOM 701 C CA . ALA A 1 84 ? -12.490 -24.393 21.835 1.00 37.75 84 ALA A CA 1
ATOM 702 C C . ALA A 1 84 ? -13.560 -24.468 22.944 1.00 37.75 84 ALA A C 1
ATOM 704 O O . ALA A 1 84 ? -13.698 -25.518 23.567 1.00 37.75 84 ALA A O 1
ATOM 705 N N . ASP A 1 85 ? -14.312 -23.393 23.208 1.00 38.94 85 ASP A N 1
ATOM 706 C CA . ASP A 1 85 ? -15.253 -23.344 24.329 1.00 38.94 85 ASP A CA 1
ATOM 707 C C . ASP A 1 85 ? -16.717 -23.449 23.863 1.00 38.94 85 ASP A C 1
ATOM 709 O O . ASP A 1 85 ? -17.183 -22.702 23.001 1.00 38.94 85 ASP A O 1
ATOM 713 N N . GLU A 1 86 ? -17.478 -24.367 24.468 1.00 37.56 86 GLU A N 1
ATOM 714 C CA . GLU A 1 86 ? -18.920 -24.521 24.230 1.00 37.56 86 GLU A CA 1
ATOM 715 C C . GLU A 1 86 ? -19.718 -23.265 24.624 1.00 37.56 86 GLU A C 1
ATOM 717 O O . GLU A 1 86 ? -20.876 -23.132 24.228 1.00 37.56 86 GLU A O 1
ATOM 722 N N . ASN A 1 87 ? -19.127 -22.327 25.368 1.00 37.72 87 ASN A N 1
ATOM 723 C CA . ASN A 1 87 ? -19.758 -21.049 25.701 1.00 37.72 87 ASN A CA 1
ATOM 724 C C . ASN A 1 87 ? -19.619 -19.968 24.614 1.00 37.72 87 ASN A C 1
ATOM 726 O O . ASN A 1 87 ? -20.356 -18.983 24.664 1.00 37.72 87 ASN A O 1
ATOM 730 N N . ASP A 1 88 ? -18.801 -20.186 23.577 1.00 38.78 88 ASP A N 1
ATOM 731 C CA . ASP A 1 88 ? -18.764 -19.329 22.378 1.00 38.78 88 ASP A CA 1
ATOM 732 C C . ASP A 1 88 ? -19.887 -19.684 21.365 1.00 38.78 88 ASP A C 1
ATOM 734 O O . ASP A 1 88 ? -19.948 -19.153 20.254 1.00 38.78 88 ASP A O 1
ATOM 738 N N . ARG A 1 89 ? -20.848 -20.540 21.769 1.00 29.50 89 ARG A N 1
ATOM 739 C CA . ARG A 1 89 ? -22.011 -21.044 20.995 1.00 29.50 89 ARG A CA 1
ATOM 740 C C . ARG A 1 89 ? -23.018 -19.998 20.488 1.00 29.50 89 ARG A C 1
ATOM 742 O O . ARG A 1 89 ? -24.029 -20.389 19.905 1.00 29.50 89 ARG A O 1
ATOM 749 N N . TYR A 1 90 ? -22.765 -18.699 20.635 1.00 31.25 90 TYR A N 1
ATOM 750 C CA . TYR A 1 90 ? -23.609 -17.653 20.035 1.00 31.25 90 TYR A CA 1
ATOM 751 C C . TYR A 1 90 ? -23.097 -17.109 18.695 1.00 31.25 90 TYR A C 1
ATOM 753 O O . TYR A 1 90 ? -23.667 -16.155 18.172 1.00 31.25 90 TYR A O 1
ATOM 761 N N . LEU A 1 91 ? -22.100 -17.753 18.083 1.00 28.20 91 LEU A N 1
ATOM 762 C CA . LEU A 1 91 ? -21.719 -17.504 16.692 1.00 28.20 91 LEU A CA 1
ATOM 763 C C . LEU A 1 91 ? -21.637 -18.839 15.924 1.00 28.20 91 LEU A C 1
ATOM 765 O O . LEU A 1 91 ? -20.688 -19.600 16.109 1.00 28.20 91 LEU A O 1
ATOM 769 N N . PRO A 1 92 ? -22.643 -19.193 15.097 1.00 25.05 92 PRO A N 1
ATOM 770 C CA . PRO A 1 92 ? -22.688 -20.490 14.432 1.00 25.05 92 PRO A CA 1
ATOM 771 C C . PRO A 1 92 ? -21.755 -20.520 13.215 1.00 25.05 92 PRO A C 1
ATOM 773 O O . PRO A 1 92 ? -22.174 -20.215 12.091 1.00 25.05 92 PRO A O 1
ATOM 776 N N . PHE A 1 93 ? -20.519 -20.978 13.418 1.00 30.58 93 PHE A N 1
ATOM 777 C CA . PHE A 1 93 ? -19.601 -21.297 12.325 1.00 30.58 93 PHE A CA 1
ATOM 778 C C . PHE A 1 93 ? -19.166 -22.761 12.373 1.00 30.58 93 PHE A C 1
ATOM 780 O O . PHE A 1 93 ? -18.777 -23.300 13.407 1.00 30.58 93 PHE A O 1
ATOM 787 N N . ARG A 1 94 ? -19.274 -23.416 11.216 1.00 22.14 94 ARG A N 1
ATOM 788 C CA . ARG A 1 94 ? -18.738 -24.745 10.935 1.00 22.14 94 ARG A CA 1
ATOM 789 C C . ARG A 1 94 ? -17.567 -24.500 9.994 1.00 22.14 94 ARG A C 1
ATOM 791 O O . ARG A 1 94 ? -17.793 -24.018 8.892 1.00 22.14 94 ARG A O 1
ATOM 798 N N . PHE A 1 95 ? -16.349 -24.780 10.444 1.00 26.17 95 PHE A N 1
ATOM 799 C CA . PHE A 1 95 ? -15.154 -24.599 9.627 1.00 26.17 95 PHE A CA 1
ATOM 800 C C . PHE A 1 95 ? -15.181 -25.578 8.450 1.00 26.17 95 PHE A C 1
ATOM 802 O O . PHE A 1 95 ? -15.206 -26.796 8.648 1.00 26.17 95 PHE A O 1
ATOM 809 N N . VAL A 1 96 ? -15.186 -25.037 7.234 1.00 24.97 96 VAL A N 1
ATOM 810 C CA . VAL A 1 96 ? -14.868 -25.769 6.007 1.00 24.97 96 VAL A CA 1
ATOM 811 C C . VAL A 1 96 ? -13.528 -25.231 5.513 1.00 24.97 96 VAL A C 1
ATOM 813 O O . VAL A 1 96 ? -13.292 -24.025 5.493 1.00 24.97 96 VAL A O 1
ATOM 816 N N . ASN A 1 97 ? -12.624 -26.163 5.241 1.00 27.52 97 ASN A N 1
ATOM 817 C CA . ASN A 1 97 ? -11.205 -25.950 4.989 1.00 27.52 97 ASN A CA 1
ATOM 818 C C . ASN A 1 97 ? -10.967 -25.080 3.736 1.00 27.52 97 ASN A C 1
ATOM 820 O O . ASN A 1 97 ? -11.597 -25.322 2.710 1.00 27.52 97 ASN A O 1
ATOM 824 N N . ASN A 1 98 ? -9.998 -24.160 3.826 1.00 28.22 98 ASN A N 1
ATOM 825 C CA . ASN A 1 98 ? -9.421 -23.319 2.762 1.00 28.22 98 ASN A CA 1
ATOM 826 C C . ASN A 1 98 ? -10.364 -22.264 2.144 1.00 28.22 98 ASN A C 1
ATOM 828 O O . ASN A 1 98 ? -11.233 -22.578 1.337 1.00 28.22 98 ASN A O 1
ATOM 832 N N . THR A 1 99 ? -10.128 -20.980 2.448 1.00 30.05 99 THR A N 1
ATOM 833 C CA . THR A 1 99 ? -10.766 -19.861 1.725 1.00 30.05 99 THR A CA 1
ATOM 834 C C . THR A 1 99 ? -9.765 -19.316 0.707 1.00 30.05 99 THR A C 1
ATOM 836 O O . THR A 1 99 ? -8.745 -18.746 1.091 1.00 30.05 99 THR A O 1
ATOM 839 N N . TYR A 1 100 ? -10.030 -19.536 -0.581 1.00 29.69 100 TYR A N 1
ATOM 840 C CA . TYR A 1 100 ? -9.237 -18.988 -1.682 1.00 29.69 100 TYR A CA 1
ATOM 841 C C . TYR A 1 100 ? -9.882 -17.685 -2.157 1.00 29.69 100 TYR A C 1
ATOM 843 O O . TYR A 1 100 ? -11.023 -17.708 -2.617 1.00 29.69 100 TYR A O 1
ATOM 851 N N . PHE A 1 101 ? -9.160 -16.565 -2.091 1.00 32.41 101 PHE A N 1
ATOM 852 C CA . PHE A 1 101 ? -9.564 -15.343 -2.787 1.00 32.41 101 PHE A CA 1
ATOM 853 C C . PHE A 1 101 ? -8.964 -15.388 -4.192 1.00 32.41 101 PHE A C 1
ATOM 855 O O . PHE A 1 101 ? -7.739 -15.396 -4.344 1.00 32.41 101 PHE A O 1
ATOM 862 N N . LYS A 1 102 ? -9.826 -15.498 -5.209 1.00 33.78 102 LYS A N 1
ATOM 863 C CA . LYS A 1 102 ? -9.413 -15.685 -6.608 1.00 33.78 102 LYS A CA 1
ATOM 864 C C . LYS A 1 102 ? -9.331 -14.380 -7.414 1.00 33.78 102 LYS A C 1
ATOM 866 O O . LYS A 1 102 ? -8.775 -14.390 -8.504 1.00 33.78 102 LYS A O 1
ATOM 871 N N . ASP A 1 103 ? -9.797 -13.259 -6.866 1.00 35.88 103 ASP A N 1
ATOM 872 C CA . ASP A 1 103 ? -9.973 -12.028 -7.639 1.00 35.88 103 ASP A CA 1
ATOM 873 C C . ASP A 1 103 ? -9.232 -10.848 -7.000 1.00 35.88 103 ASP A C 1
ATOM 875 O O . ASP A 1 103 ? -9.728 -10.182 -6.092 1.00 35.88 103 ASP A O 1
ATOM 879 N N . VAL A 1 104 ? -8.017 -10.608 -7.497 1.00 38.28 104 VAL A N 1
ATOM 880 C CA . VAL A 1 104 ? -7.223 -9.402 -7.237 1.00 38.28 104 VAL A CA 1
ATOM 881 C C . VAL A 1 104 ? -7.513 -8.401 -8.355 1.00 38.28 104 VAL A C 1
ATOM 883 O O . VAL A 1 104 ? -7.369 -8.722 -9.536 1.00 38.28 104 VAL A O 1
ATOM 886 N N . THR A 1 105 ? -7.950 -7.195 -8.002 1.00 37.25 105 THR A N 1
ATOM 887 C CA . THR A 1 105 ? -8.213 -6.122 -8.972 1.00 37.25 105 THR A CA 1
ATOM 888 C C . THR A 1 105 ? -6.936 -5.340 -9.276 1.00 37.25 105 THR A C 1
ATOM 890 O O . THR A 1 105 ? -6.232 -4.950 -8.349 1.00 37.25 105 THR A O 1
ATOM 893 N N . PHE A 1 106 ? -6.679 -5.086 -10.562 1.00 40.34 106 PHE A N 1
ATOM 894 C CA . PHE A 1 106 ? -5.545 -4.306 -11.068 1.00 40.34 106 PHE A CA 1
ATOM 895 C C . PHE A 1 106 ? -6.050 -2.952 -11.592 1.00 40.34 106 PHE A C 1
ATOM 897 O O . PHE A 1 106 ? -7.019 -2.930 -12.356 1.00 40.34 106 PHE A O 1
ATOM 904 N N . ASP A 1 107 ? -5.422 -1.846 -11.187 1.00 41.28 107 ASP A N 1
ATOM 905 C CA . ASP A 1 107 ? -5.741 -0.486 -11.649 1.00 41.28 107 ASP A CA 1
ATOM 906 C C . ASP A 1 107 ? -4.569 0.058 -12.480 1.00 41.28 107 ASP A C 1
ATOM 908 O O . ASP A 1 107 ? -3.463 0.206 -11.970 1.00 41.28 107 ASP A O 1
ATOM 912 N N . ASP A 1 108 ? -4.793 0.316 -13.771 1.00 40.66 108 ASP A N 1
ATOM 913 C CA . ASP A 1 108 ? -3.784 0.813 -14.718 1.00 40.66 108 ASP A CA 1
ATOM 914 C C . ASP A 1 108 ? -3.974 2.290 -15.125 1.00 40.66 108 ASP A C 1
ATOM 916 O O . ASP A 1 108 ? -3.216 2.804 -15.949 1.00 40.66 108 ASP A O 1
ATOM 920 N N . GLY A 1 109 ? -4.911 3.017 -14.504 1.00 37.19 109 GLY A N 1
ATOM 921 C CA . GLY A 1 109 ? -5.007 4.478 -14.615 1.00 37.19 109 GLY A CA 1
ATOM 922 C C . GLY A 1 109 ? -5.670 5.051 -15.889 1.00 37.19 109 GLY A C 1
ATOM 923 O O . GLY A 1 109 ? -5.514 4.591 -17.015 1.00 37.19 109 GLY A O 1
ATOM 924 N N . GLU A 1 110 ? -6.455 6.115 -15.673 1.00 34.94 110 GLU A N 1
ATOM 925 C CA . GLU A 1 110 ? -7.238 6.981 -16.592 1.00 34.94 110 GLU A CA 1
ATOM 926 C C . GLU A 1 110 ? -8.307 6.371 -17.532 1.00 34.94 110 GLU A C 1
ATOM 928 O O . GLU A 1 110 ? -9.260 7.083 -17.874 1.00 34.94 110 GLU A O 1
ATOM 933 N N . GLN A 1 111 ? -8.284 5.071 -17.856 1.00 37.72 111 GLN A N 1
ATOM 934 C CA . GLN A 1 111 ? -9.429 4.365 -18.481 1.00 37.72 111 GLN A CA 1
ATOM 935 C C . GLN A 1 111 ? -10.258 3.510 -17.507 1.00 37.72 111 GLN A C 1
ATOM 937 O O . GLN A 1 111 ? -11.106 2.721 -17.927 1.00 37.72 111 GLN A O 1
ATOM 942 N N . SER A 1 112 ? -10.159 3.768 -16.202 1.00 39.75 112 SER A N 1
ATOM 943 C CA . SER A 1 112 ? -10.962 3.118 -15.149 1.00 39.75 112 SER A CA 1
ATOM 944 C C . SER A 1 112 ? -12.484 3.383 -15.229 1.00 39.75 112 SER A C 1
ATOM 946 O O . SER A 1 112 ? -13.273 2.886 -14.420 1.00 39.75 112 SER A O 1
ATOM 948 N N . LYS A 1 113 ? -12.969 4.079 -16.270 1.00 32.09 113 LYS A N 1
ATOM 949 C CA . LYS A 1 113 ? -14.388 4.073 -16.653 1.00 32.09 113 LYS A CA 1
ATOM 950 C C . LYS A 1 113 ? -14.727 2.784 -17.407 1.00 32.09 113 LYS A C 1
ATOM 952 O O . LYS A 1 113 ? -14.865 2.780 -18.626 1.00 32.09 113 LYS A O 1
ATOM 957 N N . ARG A 1 114 ? -15.019 1.739 -16.626 1.00 31.91 114 ARG A N 1
ATOM 958 C CA . ARG A 1 114 ? -15.587 0.444 -17.050 1.00 31.91 114 ARG A CA 1
ATOM 959 C C . ARG A 1 114 ? -14.611 -0.470 -17.803 1.00 31.91 114 ARG A C 1
ATOM 961 O O . ARG A 1 114 ? -14.929 -0.930 -18.896 1.00 31.91 114 ARG A O 1
ATOM 968 N N . ALA A 1 115 ? -13.564 -0.928 -17.122 1.00 27.38 115 ALA A N 1
ATOM 969 C CA . ALA A 1 115 ? -13.306 -2.365 -17.160 1.00 27.38 115 ALA A CA 1
ATOM 970 C C . ALA A 1 115 ? -14.461 -3.026 -16.393 1.00 27.38 115 ALA A C 1
ATOM 972 O O . ALA A 1 115 ? -14.436 -3.225 -15.181 1.00 27.38 115 ALA A O 1
ATOM 973 N N . ARG A 1 116 ? -15.578 -3.215 -17.101 1.00 28.08 116 ARG A N 1
ATOM 974 C CA . ARG A 1 116 ? -16.648 -4.080 -16.639 1.00 28.08 116 ARG A CA 1
ATOM 975 C C . ARG A 1 116 ? -15.992 -5.457 -16.626 1.00 28.08 116 ARG A C 1
ATOM 977 O O . ARG A 1 116 ? -15.730 -5.993 -17.698 1.00 28.08 116 ARG A O 1
ATOM 984 N N . PHE A 1 117 ? -15.654 -5.958 -15.440 1.00 29.59 117 PHE A N 1
ATOM 985 C CA . PHE A 1 117 ? -15.448 -7.384 -15.249 1.00 29.59 117 PHE A CA 1
ATOM 986 C C . PHE A 1 117 ? -16.664 -8.043 -15.896 1.00 29.59 117 PHE A C 1
ATOM 988 O O . PHE A 1 117 ? -17.796 -7.836 -15.450 1.00 29.59 117 PHE A O 1
ATOM 995 N N . GLU A 1 118 ? -16.464 -8.715 -17.026 1.00 24.98 118 GLU A N 1
ATOM 996 C CA . GLU A 1 118 ? -17.433 -9.717 -17.421 1.00 24.98 118 GLU A CA 1
ATOM 997 C C . GLU A 1 118 ? -17.431 -10.717 -16.275 1.00 24.98 118 GLU A C 1
ATOM 999 O O . GLU A 1 118 ? -16.387 -11.265 -15.923 1.00 24.98 118 GLU A O 1
ATOM 1004 N N . GLU A 1 119 ? -18.591 -10.824 -15.628 1.00 28.56 119 GLU A N 1
ATOM 1005 C CA . GLU A 1 119 ? -18.916 -11.806 -14.610 1.00 28.56 119 GLU A CA 1
ATOM 1006 C C . GLU A 1 119 ? -18.401 -13.180 -15.047 1.00 28.56 119 GLU A C 1
ATOM 1008 O O . GLU A 1 119 ? -19.080 -13.934 -15.737 1.00 28.56 119 GLU A O 1
ATOM 1013 N N . LEU A 1 120 ? -17.205 -13.546 -14.605 1.00 25.92 120 LEU A N 1
ATOM 1014 C CA . LEU A 1 120 ? -16.875 -14.938 -14.374 1.00 25.92 120 LEU A CA 1
ATOM 1015 C C . LEU A 1 120 ? -17.109 -15.181 -12.893 1.00 25.92 120 LEU A C 1
ATOM 1017 O O . LEU A 1 120 ? -16.191 -15.419 -12.118 1.00 25.92 120 LEU A O 1
ATOM 1021 N N . SER A 1 121 ? -18.391 -15.104 -12.518 1.00 25.73 121 SER A N 1
ATOM 1022 C CA . SER A 1 121 ? -18.876 -15.666 -11.271 1.00 25.73 121 SER A CA 1
ATOM 1023 C C . SER A 1 121 ? -18.557 -17.161 -11.283 1.00 25.73 121 SER A C 1
ATOM 1025 O O . SER A 1 121 ? -19.306 -17.976 -11.822 1.00 25.73 121 SER A O 1
ATOM 1027 N N . TYR A 1 122 ? -17.449 -17.541 -10.672 1.00 25.25 122 TYR A N 1
ATOM 1028 C CA . TYR A 1 122 ? -17.453 -18.764 -9.897 1.00 25.25 122 TYR A CA 1
ATOM 1029 C C . TYR A 1 122 ? -17.636 -18.322 -8.461 1.00 25.25 122 TYR A C 1
ATOM 1031 O O . TYR A 1 122 ? -16.679 -18.035 -7.752 1.00 25.25 122 TYR A O 1
ATOM 1039 N N . GLN A 1 123 ? -18.914 -18.225 -8.081 1.00 26.73 123 GLN A N 1
ATOM 1040 C CA . GLN A 1 123 ? -19.323 -18.306 -6.689 1.00 26.73 123 GLN A CA 1
ATOM 1041 C C . GLN A 1 123 ? -18.462 -19.380 -6.019 1.00 26.73 123 GLN A C 1
ATOM 1043 O O . GLN A 1 123 ? -18.496 -20.546 -6.420 1.00 26.73 123 GLN A O 1
ATOM 1048 N N . THR A 1 124 ? -17.689 -19.001 -5.006 1.00 30.77 124 THR A N 1
ATOM 1049 C CA . THR A 1 124 ? -17.322 -19.953 -3.967 1.00 30.77 124 THR A CA 1
ATOM 1050 C C . THR A 1 124 ? -18.645 -20.357 -3.326 1.00 30.77 124 THR A C 1
ATOM 1052 O O . THR A 1 124 ? -19.185 -19.613 -2.521 1.00 30.77 124 THR A O 1
ATOM 1055 N N . THR A 1 125 ? -19.234 -21.472 -3.755 1.00 29.17 125 THR A N 1
ATOM 1056 C CA . THR A 1 125 ? -20.568 -21.933 -3.331 1.00 29.17 125 THR A CA 1
ATOM 1057 C C . THR A 1 125 ? -20.601 -22.456 -1.887 1.00 29.17 125 THR A C 1
ATOM 1059 O O . THR A 1 125 ? -21.317 -23.411 -1.601 1.00 29.17 125 THR A O 1
ATOM 1062 N N . ASP A 1 126 ? -19.826 -21.873 -0.972 1.00 35.62 126 ASP A N 1
ATOM 1063 C CA . ASP A 1 126 ? -19.974 -22.126 0.462 1.00 35.62 126 ASP A CA 1
ATOM 1064 C C . ASP A 1 126 ? -19.837 -20.799 1.230 1.00 35.62 126 ASP A C 1
ATOM 1066 O O . ASP A 1 126 ? -18.761 -20.335 1.607 1.00 35.62 126 ASP A O 1
ATOM 1070 N N . ASP A 1 127 ? -20.993 -20.151 1.362 1.00 34.41 127 ASP A N 1
ATOM 1071 C CA . ASP A 1 127 ? -21.224 -18.737 1.669 1.00 34.41 127 ASP A CA 1
ATOM 1072 C C . ASP A 1 127 ? -21.071 -18.376 3.161 1.00 34.41 127 ASP A C 1
ATOM 1074 O O . ASP A 1 127 ? -21.971 -17.788 3.771 1.00 34.41 127 ASP A O 1
ATOM 1078 N N . LYS A 1 128 ? -19.941 -18.712 3.789 1.00 42.88 128 LYS A N 1
ATOM 1079 C CA . LYS A 1 128 ? -19.584 -18.160 5.109 1.00 42.88 128 LYS A CA 1
ATOM 1080 C C . LYS A 1 128 ? -18.092 -17.876 5.165 1.00 42.88 128 LYS A C 1
ATOM 1082 O O . LYS A 1 128 ? -17.304 -18.810 5.305 1.00 42.88 128 LYS A O 1
ATOM 1087 N N . SER A 1 129 ? -17.688 -16.606 5.076 1.00 46.97 129 SER A N 1
ATOM 1088 C CA . SER A 1 129 ? -16.283 -16.283 5.316 1.00 46.97 129 SER A CA 1
ATOM 1089 C C . SER A 1 129 ? -15.923 -16.671 6.752 1.00 46.97 129 SER A C 1
ATOM 1091 O O . SER A 1 129 ? -16.678 -16.443 7.696 1.00 46.97 129 SER A O 1
ATOM 1093 N N . ASN A 1 130 ? -14.764 -17.303 6.927 1.00 55.88 130 ASN A N 1
ATOM 1094 C CA . ASN A 1 130 ? -14.258 -17.724 8.238 1.00 55.88 130 ASN A CA 1
ATOM 1095 C C . ASN A 1 130 ? -13.593 -16.561 9.002 1.00 55.88 130 ASN A C 1
ATOM 1097 O O . ASN A 1 130 ? -12.737 -16.778 9.863 1.00 55.88 130 ASN A O 1
ATOM 1101 N N . LEU A 1 131 ? -13.930 -15.320 8.648 1.00 67.06 131 LEU A N 1
ATOM 1102 C CA . LEU A 1 131 ? -13.366 -14.124 9.253 1.00 67.06 131 LEU A CA 1
ATOM 1103 C C . LEU A 1 131 ? -14.177 -13.734 10.496 1.00 67.06 131 LEU A C 1
ATOM 1105 O O . LEU A 1 131 ? -15.382 -13.970 10.553 1.00 67.06 131 LEU A O 1
ATOM 1109 N N . PRO A 1 132 ? -13.543 -13.159 11.530 1.00 76.69 132 PRO A N 1
ATOM 1110 C CA . PRO A 1 132 ? -14.235 -12.838 12.772 1.00 76.69 132 PRO A CA 1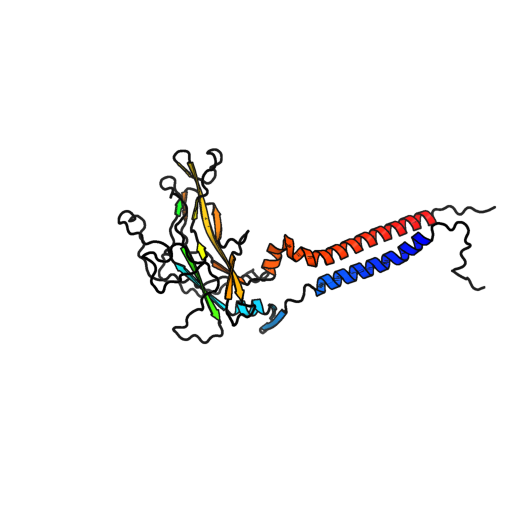
ATOM 1111 C C . PRO A 1 132 ? -15.220 -11.681 12.561 1.00 76.69 132 PRO A C 1
ATOM 1113 O O . PRO A 1 132 ? -14.856 -10.667 11.982 1.00 76.69 132 PRO A O 1
ATOM 1116 N N . HIS A 1 133 ? -16.453 -11.796 13.058 1.00 82.62 133 HIS A N 1
ATOM 1117 C CA . HIS A 1 133 ? -17.454 -10.726 12.967 1.00 82.62 133 HIS A CA 1
ATOM 1118 C C . HIS A 1 133 ? -17.284 -9.721 14.109 1.00 82.62 133 HIS A C 1
ATOM 1120 O O . HIS A 1 133 ? -17.053 -10.112 15.256 1.00 82.62 133 HIS A O 1
ATOM 1126 N N . LEU A 1 134 ? -17.475 -8.432 13.821 1.00 86.62 134 LEU A N 1
ATOM 1127 C CA . LEU A 1 134 ? -17.527 -7.394 14.849 1.00 86.62 134 LEU A CA 1
ATOM 1128 C C . LEU A 1 134 ? -18.974 -6.939 15.059 1.00 86.62 134 LEU A C 1
ATOM 1130 O O . LEU A 1 134 ? -19.538 -6.224 14.232 1.00 86.62 134 LEU A O 1
ATOM 1134 N N . ILE A 1 135 ? -19.558 -7.294 16.204 1.00 90.44 135 ILE A N 1
ATOM 1135 C CA . ILE A 1 135 ? -20.850 -6.758 16.649 1.00 90.44 135 ILE A CA 1
ATOM 1136 C C . ILE A 1 135 ? -20.560 -5.549 17.539 1.00 90.44 135 ILE A C 1
ATOM 1138 O O . ILE A 1 135 ? -20.190 -5.716 18.696 1.00 90.44 135 ILE A O 1
ATOM 1142 N N . PHE A 1 136 ? -20.710 -4.329 17.022 1.00 90.75 136 PHE A N 1
ATOM 1143 C CA . PHE A 1 136 ? -20.393 -3.112 17.775 1.00 90.75 136 PHE A CA 1
ATOM 1144 C C . PHE A 1 136 ? -21.672 -2.440 18.288 1.00 90.75 136 PHE A C 1
ATOM 1146 O O . PHE A 1 136 ? -22.136 -1.439 17.740 1.00 90.75 136 PHE A O 1
ATOM 1153 N N . LYS A 1 137 ? -22.281 -3.017 19.332 1.00 92.56 137 LYS A N 1
ATOM 1154 C CA . LYS A 1 137 ? -23.565 -2.570 19.914 1.00 92.56 137 LYS A CA 1
ATOM 1155 C C . LYS A 1 137 ? -23.401 -2.224 21.399 1.00 92.56 137 LYS A C 1
ATOM 1157 O O . LYS A 1 137 ? -22.450 -2.655 22.038 1.00 92.56 137 LYS A O 1
ATOM 1162 N N . ASN A 1 138 ? -24.318 -1.444 21.974 1.00 90.81 138 ASN A N 1
ATOM 1163 C CA . ASN A 1 138 ? -24.195 -0.991 23.372 1.00 90.81 138 ASN A CA 1
ATOM 1164 C C . ASN A 1 138 ? -24.166 -2.156 24.373 1.00 90.81 138 ASN A C 1
ATOM 1166 O O . ASN A 1 138 ? -23.514 -2.074 25.413 1.00 90.81 138 ASN A O 1
ATOM 1170 N N . GLU A 1 139 ? -24.861 -3.245 24.051 1.00 91.06 139 GLU A N 1
ATOM 1171 C CA . GLU A 1 139 ? -24.948 -4.448 24.875 1.00 91.06 139 GLU A CA 1
ATOM 1172 C C . GLU A 1 139 ? -23.665 -5.291 24.802 1.00 91.06 139 GLU A C 1
ATOM 1174 O O . GLU A 1 139 ? -23.341 -6.014 25.747 1.00 91.06 139 GLU A O 1
ATOM 1179 N N . TYR A 1 140 ? -22.919 -5.182 23.697 1.00 85.75 140 TYR A N 1
ATOM 1180 C CA . TYR A 1 140 ? -21.747 -5.997 23.404 1.00 85.75 140 TYR A CA 1
ATOM 1181 C C . TYR A 1 140 ? -20.631 -5.145 22.790 1.00 85.75 140 TYR A C 1
ATOM 1183 O O . TYR A 1 140 ? -20.666 -4.780 21.617 1.00 85.75 140 TYR A O 1
ATOM 1191 N N . VAL A 1 141 ? -19.628 -4.843 23.616 1.00 86.75 141 VAL A N 1
ATOM 1192 C CA . VAL A 1 141 ? -18.420 -4.112 23.226 1.00 86.75 141 VAL A CA 1
ATOM 1193 C C . VAL A 1 141 ? -17.245 -5.081 23.371 1.00 86.75 141 VAL A C 1
ATOM 1195 O O . VAL A 1 141 ? -16.918 -5.439 24.506 1.00 86.75 141 VAL A O 1
ATOM 1198 N N . PRO A 1 142 ? -16.662 -5.576 22.267 1.00 86.25 142 PRO A N 1
ATOM 1199 C CA . PRO A 1 142 ? -15.583 -6.557 22.328 1.00 86.25 142 PRO A CA 1
ATOM 1200 C C . PRO A 1 142 ? -14.289 -5.894 22.787 1.00 86.25 142 PRO A C 1
ATOM 1202 O O . PRO A 1 142 ? -13.865 -4.899 22.221 1.00 86.25 142 PRO A O 1
ATOM 1205 N N . PHE A 1 143 ? -13.634 -6.432 23.806 1.00 86.12 143 PHE A N 1
ATOM 1206 C CA . PHE A 1 143 ? -12.409 -5.829 24.327 1.00 86.12 143 PHE A CA 1
ATOM 1207 C C . PHE A 1 143 ? -11.208 -6.136 23.429 1.00 86.12 143 PHE A C 1
ATOM 1209 O O . PHE A 1 143 ? -10.947 -7.302 23.127 1.00 86.12 143 PHE A O 1
ATOM 1216 N N . GLY A 1 144 ? -10.440 -5.105 23.089 1.00 89.94 144 GLY A N 1
ATOM 1217 C CA . GLY A 1 144 ? -9.186 -5.213 22.362 1.00 89.94 144 GLY A CA 1
ATOM 1218 C C . GLY A 1 144 ? -9.322 -5.304 20.846 1.00 89.94 144 GLY A C 1
ATOM 1219 O O . GLY A 1 144 ? -10.401 -5.258 20.246 1.00 89.94 144 GLY A O 1
ATOM 1220 N N . ASP A 1 145 ? -8.155 -5.455 20.230 1.00 92.31 145 ASP A N 1
ATOM 1221 C CA . ASP A 1 145 ? -8.015 -5.756 18.814 1.00 92.31 145 ASP A CA 1
ATOM 1222 C C . ASP A 1 145 ? -8.566 -7.151 18.493 1.00 92.31 145 ASP A C 1
ATOM 1224 O O . ASP A 1 145 ? -8.645 -8.043 19.344 1.00 92.31 145 ASP A O 1
ATOM 1228 N N . SER A 1 146 ? -8.908 -7.360 17.223 1.00 90.56 146 SER A N 1
ATOM 1229 C CA . SER A 1 146 ? -9.182 -8.705 16.711 1.00 90.56 146 SER A CA 1
ATOM 1230 C C . SER A 1 146 ? -7.985 -9.647 16.892 1.00 90.56 146 SER A C 1
ATOM 1232 O O . SER A 1 146 ? -6.854 -9.237 17.150 1.00 90.56 146 SER A O 1
ATOM 1234 N N . ARG A 1 147 ? -8.215 -10.950 16.717 1.00 86.62 147 ARG A N 1
ATOM 1235 C CA . ARG A 1 147 ? -7.104 -11.892 16.547 1.00 86.62 147 ARG A CA 1
ATOM 1236 C C . ARG A 1 147 ? -6.396 -11.615 15.223 1.00 86.62 147 ARG A C 1
ATOM 1238 O O . ARG A 1 147 ? -7.032 -11.216 14.250 1.00 86.62 147 ARG A O 1
ATOM 1245 N N . PHE A 1 148 ? -5.090 -11.874 15.197 1.00 87.56 148 PHE A N 1
ATOM 1246 C CA . PHE A 1 148 ? -4.330 -11.807 13.959 1.00 87.56 148 PHE A CA 1
ATOM 1247 C C . PHE A 1 148 ? -4.881 -12.796 12.927 1.00 87.56 148 PHE A C 1
ATOM 1249 O O . PHE A 1 148 ? -5.367 -13.871 13.267 1.00 87.56 148 PHE A O 1
ATOM 1256 N N . LEU A 1 149 ? -4.791 -12.424 11.662 1.00 87.69 149 LEU A N 1
ATOM 1257 C CA . LEU A 1 149 ? -4.998 -13.283 10.505 1.00 87.69 149 LEU A CA 1
ATOM 1258 C C . LEU A 1 149 ? -3.698 -13.283 9.701 1.00 87.69 149 LEU A C 1
ATOM 1260 O O . LEU A 1 149 ? -2.938 -12.316 9.760 1.00 87.69 149 LEU A O 1
ATOM 1264 N N . CYS A 1 150 ? -3.436 -14.342 8.950 1.00 89.25 150 CYS A N 1
ATOM 1265 C CA . CYS A 1 150 ? -2.238 -14.459 8.123 1.00 89.25 150 CYS A CA 1
ATOM 1266 C C . CYS A 1 150 ? -2.640 -14.530 6.654 1.00 89.25 150 CYS A C 1
ATOM 1268 O O . CYS A 1 150 ? -3.287 -15.488 6.247 1.00 89.25 150 CYS A O 1
ATOM 1270 N N . LEU A 1 151 ? -2.267 -13.518 5.874 1.00 89.44 151 LEU A N 1
ATOM 1271 C CA . LEU A 1 151 ? -2.489 -13.468 4.433 1.00 89.44 151 LEU A CA 1
ATOM 1272 C C . LEU A 1 151 ? -1.232 -13.932 3.701 1.00 89.44 151 LEU A C 1
ATOM 1274 O O . LEU A 1 151 ? -0.254 -13.189 3.591 1.00 89.44 151 LEU A O 1
ATOM 1278 N N . ASN A 1 152 ? -1.253 -15.156 3.196 1.00 91.06 152 ASN A N 1
ATOM 1279 C CA . ASN A 1 152 ? -0.212 -15.673 2.323 1.00 91.06 152 ASN A CA 1
ATOM 1280 C C . ASN A 1 152 ? -0.548 -15.355 0.860 1.00 91.06 152 ASN A C 1
ATOM 1282 O O . ASN A 1 152 ? -1.686 -15.530 0.424 1.00 91.06 152 ASN A O 1
ATOM 1286 N N . LEU A 1 153 ? 0.442 -14.875 0.109 1.00 87.31 153 LEU A N 1
ATOM 1287 C CA . LEU A 1 153 ? 0.295 -14.528 -1.301 1.00 87.31 153 LEU A CA 1
ATOM 1288 C C . LEU A 1 153 ? 1.034 -15.546 -2.156 1.00 87.31 153 LEU A C 1
ATOM 1290 O O . LEU A 1 153 ? 2.186 -15.891 -1.873 1.00 87.31 153 LEU A O 1
ATOM 1294 N N . LYS A 1 154 ? 0.377 -15.988 -3.224 1.00 88.19 154 LYS A N 1
ATOM 1295 C CA . LYS A 1 154 ? 0.945 -16.908 -4.201 1.00 88.19 154 LYS A CA 1
ATOM 1296 C C . LYS A 1 154 ? 0.665 -16.408 -5.615 1.00 88.19 154 LYS A C 1
ATOM 1298 O O . LYS A 1 154 ? -0.338 -15.737 -5.846 1.00 88.19 154 LYS A O 1
ATOM 1303 N N . TYR A 1 155 ? 1.528 -16.740 -6.564 1.00 87.88 155 TYR A N 1
ATOM 1304 C CA . TYR A 1 155 ? 1.416 -16.308 -7.955 1.00 87.88 155 TYR A CA 1
ATOM 1305 C C . TYR A 1 155 ? 1.779 -17.432 -8.932 1.00 87.88 155 TYR A C 1
ATOM 1307 O O . TYR A 1 155 ? 2.472 -18.387 -8.583 1.00 87.88 155 TYR A O 1
ATOM 1315 N N . ARG A 1 156 ? 1.328 -17.310 -10.177 1.00 86.75 156 ARG A N 1
ATOM 1316 C CA . ARG A 1 156 ? 1.789 -18.112 -11.319 1.00 86.75 156 ARG A CA 1
ATOM 1317 C C . ARG A 1 156 ? 1.734 -17.291 -12.601 1.00 86.75 156 ARG A C 1
ATOM 1319 O O . ARG A 1 156 ? 1.002 -16.302 -12.655 1.00 86.75 156 ARG A O 1
ATOM 1326 N N . SER A 1 157 ? 2.466 -17.704 -13.628 1.00 87.94 157 SER A N 1
ATOM 1327 C CA . SER A 1 157 ? 2.344 -17.092 -14.955 1.00 87.94 157 SER A CA 1
ATOM 1328 C C . SER A 1 157 ? 1.105 -17.631 -15.680 1.00 87.94 157 SER A C 1
ATOM 1330 O O . SER A 1 157 ? 0.824 -18.827 -15.627 1.00 87.94 157 SER A O 1
ATOM 1332 N N . LYS A 1 158 ? 0.364 -16.769 -16.383 1.00 83.19 158 LYS A N 1
ATOM 1333 C CA . LYS A 1 158 ? -0.789 -17.165 -17.213 1.00 83.19 158 LYS A CA 1
ATOM 1334 C C . LYS A 1 158 ? -0.379 -18.003 -18.426 1.00 83.19 158 LYS A C 1
ATOM 1336 O O . LYS A 1 158 ? -1.193 -18.773 -18.928 1.00 83.19 158 LYS A O 1
ATOM 1341 N N . ASP A 1 159 ? 0.864 -17.853 -18.882 1.00 85.62 159 ASP A N 1
ATOM 1342 C CA . ASP A 1 159 ? 1.405 -18.599 -20.023 1.00 85.62 159 ASP A CA 1
ATOM 1343 C C . ASP A 1 159 ? 1.889 -20.009 -19.641 1.00 85.62 159 ASP A C 1
ATOM 1345 O O . ASP A 1 159 ? 2.162 -20.829 -20.522 1.00 85.62 159 ASP A O 1
ATOM 1349 N N . GLU A 1 160 ? 2.009 -20.317 -18.344 1.00 83.12 160 GLU A N 1
ATOM 1350 C CA . GLU A 1 160 ? 2.400 -21.652 -17.897 1.00 83.12 160 GLU A CA 1
ATOM 1351 C C . GLU A 1 160 ? 1.255 -22.652 -18.141 1.00 83.12 160 GLU A C 1
ATOM 1353 O O . GLU A 1 160 ? 0.113 -22.415 -17.731 1.00 83.12 160 GLU A O 1
ATOM 1358 N N . PRO A 1 161 ? 1.518 -23.782 -18.828 1.00 78.69 161 PRO A N 1
ATOM 1359 C CA . PRO A 1 161 ? 0.489 -24.768 -19.117 1.00 78.69 161 PRO A CA 1
ATOM 1360 C C . PRO A 1 161 ? -0.047 -25.349 -17.809 1.00 78.69 161 PRO A C 1
ATOM 1362 O O . PRO A 1 161 ? 0.695 -25.969 -17.060 1.00 78.69 161 PRO A O 1
ATOM 1365 N N . VAL A 1 162 ? -1.348 -25.174 -17.567 1.00 65.31 162 VAL A N 1
ATOM 1366 C CA . VAL A 1 162 ? -2.030 -25.636 -16.352 1.00 65.31 162 VAL A CA 1
ATOM 1367 C C . VAL A 1 162 ? -2.011 -27.165 -16.293 1.00 65.31 162 VAL A C 1
ATOM 1369 O O . VAL A 1 162 ? -2.890 -27.827 -16.857 1.00 65.31 162 VAL A O 1
ATOM 1372 N N . ALA A 1 163 ? -1.053 -27.762 -15.587 1.00 64.06 163 ALA A N 1
ATOM 1373 C CA . ALA A 1 163 ? -1.261 -29.106 -15.081 1.00 64.06 163 ALA A CA 1
ATOM 1374 C C . ALA A 1 163 ? -2.355 -29.032 -13.995 1.00 64.06 163 ALA A C 1
ATOM 1376 O O . ALA A 1 163 ? -2.404 -28.082 -13.209 1.00 64.06 163 ALA A O 1
ATOM 1377 N N . PRO A 1 164 ? -3.251 -30.029 -13.907 1.00 52.62 164 PRO A N 1
ATOM 1378 C CA . PRO A 1 164 ? -4.424 -30.002 -13.021 1.00 52.62 164 PRO A CA 1
ATOM 1379 C C . PRO A 1 164 ? -4.107 -29.928 -11.513 1.00 52.62 164 PRO A C 1
ATOM 1381 O O . PRO A 1 164 ? -5.027 -29.863 -10.702 1.00 52.62 164 PRO A O 1
ATOM 1384 N N . TYR A 1 165 ? -2.826 -29.927 -11.134 1.00 50.31 165 TYR A N 1
ATOM 1385 C CA . TYR A 1 165 ? -2.341 -29.854 -9.755 1.00 50.31 165 TYR A CA 1
ATOM 1386 C C . TYR A 1 165 ? -1.279 -28.763 -9.549 1.00 50.31 165 TYR A C 1
ATOM 1388 O O . TYR A 1 165 ? -0.579 -28.792 -8.532 1.00 50.31 165 TYR A O 1
ATOM 1396 N N . ASP A 1 166 ? -1.116 -27.844 -10.508 1.00 53.16 166 ASP A N 1
ATOM 1397 C CA . ASP A 1 166 ? -0.008 -26.895 -10.472 1.00 53.16 166 ASP A CA 1
ATOM 1398 C C . ASP A 1 166 ? -0.114 -25.908 -9.316 1.00 53.16 166 ASP A C 1
ATOM 1400 O O . ASP A 1 166 ? -1.130 -25.253 -9.069 1.00 53.16 166 ASP A O 1
ATOM 1404 N N . LYS A 1 167 ? 0.998 -25.874 -8.584 1.00 73.75 167 LYS A N 1
ATOM 1405 C CA . LYS A 1 167 ? 1.222 -25.105 -7.373 1.00 73.75 167 LYS A CA 1
ATOM 1406 C C . LYS A 1 167 ? 1.511 -23.670 -7.779 1.00 73.75 167 LYS A C 1
ATOM 1408 O O . LYS A 1 167 ? 2.451 -23.421 -8.523 1.00 73.75 167 LYS A O 1
ATOM 1413 N N . PHE A 1 168 ? 0.741 -22.734 -7.246 1.00 84.12 168 PHE A N 1
ATOM 1414 C CA . PHE A 1 168 ? 1.170 -21.345 -7.225 1.00 84.12 168 PHE A CA 1
ATOM 1415 C C . PHE A 1 168 ? 2.500 -21.244 -6.461 1.00 84.12 168 PHE A C 1
ATOM 1417 O O . PHE A 1 168 ? 2.678 -21.900 -5.428 1.00 84.12 168 PHE A O 1
ATOM 1424 N N . ASN A 1 169 ? 3.417 -20.428 -6.968 1.00 91.44 169 ASN A N 1
ATOM 1425 C CA . ASN A 1 169 ? 4.663 -20.082 -6.299 1.00 91.44 169 ASN A CA 1
ATOM 1426 C C . ASN A 1 169 ? 4.369 -19.114 -5.153 1.00 91.44 169 ASN A C 1
ATOM 1428 O O . ASN A 1 169 ? 3.551 -18.210 -5.300 1.00 91.44 169 ASN A O 1
ATOM 1432 N N . GLU A 1 170 ? 5.022 -19.288 -4.008 1.00 92.69 170 GLU A N 1
ATOM 1433 C CA . GLU A 1 170 ? 4.873 -18.351 -2.892 1.00 92.69 170 GLU A CA 1
ATOM 1434 C C . GLU A 1 170 ? 5.591 -17.035 -3.199 1.00 92.69 170 GLU A C 1
ATOM 1436 O O . GLU A 1 170 ? 6.724 -17.036 -3.687 1.00 92.69 170 GLU A O 1
ATOM 1441 N N . VAL A 1 171 ? 4.949 -15.912 -2.871 1.00 94.00 171 VAL A N 1
ATOM 1442 C CA . VAL A 1 171 ? 5.617 -14.608 -2.873 1.00 94.00 171 VAL A CA 1
ATOM 1443 C C . VAL A 1 171 ? 6.703 -14.617 -1.795 1.00 94.00 171 VAL A C 1
ATOM 1445 O O . VAL A 1 171 ? 6.470 -14.966 -0.634 1.00 94.00 171 VAL A O 1
ATOM 1448 N N . GLN A 1 172 ? 7.917 -14.252 -2.187 1.00 97.19 172 GLN A N 1
ATOM 1449 C CA . GLN A 1 172 ? 9.089 -14.253 -1.323 1.00 97.19 172 GLN A CA 1
ATOM 1450 C C . GLN A 1 172 ? 9.042 -13.086 -0.326 1.00 97.19 172 GLN A C 1
ATOM 1452 O O . GLN A 1 172 ? 8.235 -12.170 -0.447 1.00 97.19 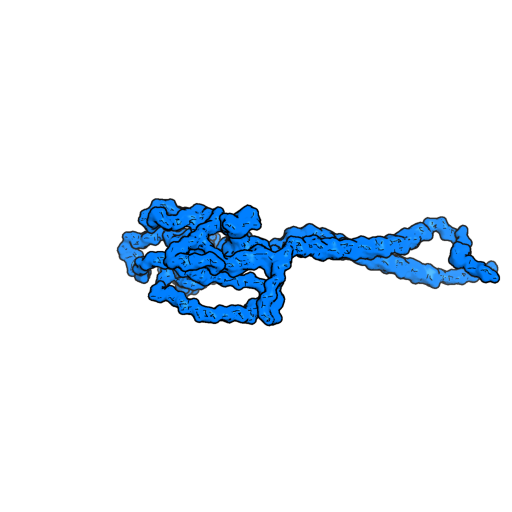172 GLN A O 1
ATOM 1457 N N . ASN A 1 173 ? 9.899 -13.126 0.697 1.00 96.81 173 ASN A N 1
ATOM 1458 C CA . ASN A 1 173 ? 10.048 -12.060 1.702 1.00 96.81 173 ASN A CA 1
ATOM 1459 C C . ASN A 1 173 ? 8.778 -11.656 2.476 1.00 96.81 173 ASN A C 1
ATOM 1461 O O . ASN A 1 173 ? 8.783 -10.672 3.213 1.00 96.81 173 ASN A O 1
ATOM 1465 N N . LEU A 1 174 ? 7.722 -12.471 2.424 1.00 96.81 174 LEU A N 1
ATOM 1466 C CA . LEU A 1 174 ? 6.591 -12.334 3.334 1.00 96.81 174 LEU A CA 1
ATOM 1467 C C . LEU A 1 174 ? 7.055 -12.484 4.800 1.00 96.81 174 LEU A C 1
ATOM 1469 O O . LEU A 1 174 ? 7.867 -13.372 5.105 1.00 96.81 174 LEU A O 1
ATOM 1473 N N . PRO A 1 175 ? 6.541 -11.655 5.727 1.00 96.44 175 PRO A N 1
ATOM 1474 C CA . PRO A 1 175 ? 6.914 -11.738 7.132 1.00 96.44 175 PRO A CA 1
ATOM 1475 C C . PRO A 1 175 ? 6.406 -13.040 7.758 1.00 96.44 175 PRO A C 1
ATOM 1477 O O . PRO A 1 175 ? 5.497 -13.688 7.247 1.00 96.44 175 PRO A O 1
ATOM 1480 N N . GLN A 1 176 ? 6.991 -13.445 8.886 1.00 95.25 176 GLN A N 1
ATOM 1481 C CA . GLN A 1 176 ? 6.485 -14.600 9.625 1.00 95.25 176 GLN A CA 1
ATOM 1482 C C . GLN A 1 176 ? 5.102 -14.287 10.205 1.00 95.25 176 GLN A C 1
ATOM 1484 O O . GLN A 1 176 ? 4.895 -13.229 10.814 1.00 95.25 176 GLN A O 1
ATOM 1489 N N . CYS A 1 177 ? 4.164 -15.218 10.050 1.00 91.75 177 CYS A N 1
ATOM 1490 C CA . CYS A 1 177 ? 2.835 -15.016 10.594 1.00 91.75 177 CYS A CA 1
ATOM 1491 C C . CYS A 1 177 ? 2.795 -15.155 12.117 1.00 91.75 177 CYS A C 1
ATOM 1493 O O . CYS A 1 177 ? 3.486 -15.984 12.721 1.00 91.75 177 CYS A O 1
ATOM 1495 N N . HIS A 1 178 ? 1.979 -14.314 12.744 1.00 89.31 178 HIS A N 1
ATOM 1496 C CA . HIS A 1 178 ? 1.867 -14.237 14.186 1.00 89.31 178 HIS A CA 1
ATOM 1497 C C . HIS A 1 178 ? 1.280 -15.532 14.749 1.00 89.31 178 HIS A C 1
ATOM 1499 O O . HIS A 1 178 ? 0.260 -16.030 14.281 1.00 89.31 178 HIS A O 1
ATOM 1505 N N . GLY A 1 179 ? 1.971 -16.076 15.752 1.00 74.69 179 GLY A N 1
ATOM 1506 C CA . GLY A 1 179 ? 1.615 -17.305 16.455 1.00 74.69 179 GLY A CA 1
ATOM 1507 C C . GLY A 1 179 ? 1.448 -18.550 15.569 1.00 74.69 179 GLY A C 1
ATOM 1508 O O . GLY A 1 179 ? 0.717 -19.479 15.910 1.00 74.69 179 GLY A O 1
ATOM 1509 N N . MET A 1 180 ? 2.215 -18.604 14.480 1.00 69.56 180 MET A N 1
ATOM 1510 C CA . MET A 1 180 ? 2.611 -19.851 13.830 1.00 69.56 180 MET A CA 1
ATOM 1511 C C . MET A 1 180 ? 3.091 -20.877 14.887 1.00 69.56 180 MET A C 1
ATOM 1513 O O . MET A 1 180 ? 3.865 -20.516 15.778 1.00 69.56 180 MET A O 1
ATOM 1517 N N . LYS A 1 181 ? 2.684 -22.154 14.747 1.00 64.31 181 LYS A N 1
ATOM 1518 C CA . LYS A 1 181 ? 2.882 -23.305 15.674 1.00 64.31 181 LYS A CA 1
ATOM 1519 C C . LYS A 1 181 ? 1.820 -23.512 16.764 1.00 64.31 181 LYS A C 1
ATOM 1521 O O . LYS A 1 181 ? 2.033 -24.325 17.662 1.00 64.31 181 LYS A O 1
ATOM 1526 N N . GLN A 1 182 ? 0.689 -22.816 16.711 1.00 63.66 182 GLN A N 1
ATOM 1527 C CA . GLN A 1 182 ? -0.473 -23.212 17.513 1.00 63.66 182 GLN A CA 1
ATOM 1528 C C . GLN A 1 182 ? -1.139 -24.460 16.911 1.00 63.66 182 GLN A C 1
ATOM 1530 O O . GLN A 1 182 ? -1.026 -24.689 15.710 1.00 63.66 182 GLN A O 1
ATOM 1535 N N . GLU A 1 183 ? -1.841 -25.248 17.734 1.00 60.28 183 GLU A N 1
ATOM 1536 C CA . GLU A 1 183 ? -2.461 -26.548 17.382 1.00 60.28 183 GLU A CA 1
ATOM 1537 C C . GLU A 1 183 ? -3.406 -26.514 16.162 1.00 60.28 183 GLU A C 1
ATOM 1539 O O . GLU A 1 183 ? -3.804 -27.559 15.657 1.00 60.28 183 GLU A O 1
ATOM 1544 N N . ILE A 1 184 ? -3.771 -25.320 15.689 1.00 66.50 184 ILE A N 1
ATOM 1545 C CA . ILE A 1 184 ? -4.711 -25.098 14.588 1.00 66.50 184 ILE A CA 1
ATOM 1546 C C . ILE A 1 184 ? -4.050 -25.215 13.213 1.00 66.50 184 ILE A C 1
ATOM 1548 O O . ILE A 1 184 ? -4.726 -25.583 12.258 1.00 66.50 184 ILE A O 1
ATOM 1552 N N . TRP A 1 185 ? -2.764 -24.873 13.091 1.00 72.06 185 TRP A N 1
ATOM 1553 C CA . TRP A 1 185 ? -2.100 -24.820 11.788 1.00 72.06 185 TRP A CA 1
ATOM 1554 C C . TRP A 1 185 ? -1.515 -26.186 11.454 1.00 72.06 185 TRP A C 1
ATOM 1556 O O . TRP A 1 185 ? -0.704 -26.732 12.208 1.00 72.06 185 TRP A O 1
ATOM 1566 N N . GLY A 1 186 ? -1.926 -26.740 10.318 1.00 78.56 186 GLY A N 1
ATOM 1567 C CA . GLY A 1 186 ? -1.359 -27.964 9.782 1.00 78.56 186 GLY A CA 1
ATOM 1568 C C . GLY A 1 186 ? 0.109 -27.776 9.399 1.00 78.56 186 GLY A C 1
ATOM 1569 O O . GLY A 1 186 ? 0.564 -26.681 9.083 1.00 78.56 186 GLY A O 1
ATOM 1570 N N . GLU A 1 187 ? 0.864 -28.874 9.341 1.00 83.62 187 GLU A N 1
ATOM 1571 C CA . GLU A 1 187 ? 2.276 -28.854 8.914 1.00 83.62 187 GLU A CA 1
ATOM 1572 C C . GLU A 1 187 ? 2.482 -28.311 7.488 1.00 83.62 187 GLU A C 1
ATOM 1574 O O . GLU A 1 187 ? 3.601 -27.977 7.104 1.00 83.62 187 GLU A O 1
ATOM 1579 N N . LYS A 1 188 ? 1.408 -28.259 6.692 1.00 82.56 188 LYS A N 1
ATOM 1580 C CA . LYS A 1 188 ? 1.404 -27.786 5.304 1.00 82.56 188 LYS A CA 1
ATOM 1581 C C . LYS A 1 188 ? 0.928 -26.342 5.151 1.00 82.56 188 LYS A C 1
ATOM 1583 O O . LYS A 1 188 ? 0.991 -25.832 4.035 1.00 82.56 188 LYS A O 1
ATOM 1588 N N . ASP A 1 189 ? 0.443 -25.717 6.220 1.00 84.25 189 ASP A N 1
ATOM 1589 C CA . ASP A 1 189 ? -0.096 -24.363 6.145 1.00 84.25 189 ASP A CA 1
ATOM 1590 C C . ASP A 1 189 ? 1.045 -23.350 5.978 1.00 84.25 189 ASP A C 1
ATOM 1592 O O . ASP A 1 189 ? 2.129 -23.530 6.556 1.00 84.25 189 ASP A O 1
ATOM 1596 N N . PRO A 1 190 ? 0.841 -22.280 5.190 1.00 85.88 190 PRO A N 1
ATOM 1597 C CA . PRO A 1 190 ? 1.868 -21.275 4.998 1.00 85.88 190 PRO A CA 1
ATOM 1598 C C . PRO A 1 190 ? 2.261 -20.618 6.322 1.00 85.88 190 PRO A C 1
ATOM 1600 O O . PRO A 1 190 ? 1.447 -20.216 7.147 1.00 85.88 190 PRO A O 1
ATOM 1603 N N . THR A 1 191 ? 3.568 -20.493 6.507 1.00 92.38 191 THR A N 1
ATOM 1604 C CA . THR A 1 191 ? 4.179 -20.000 7.750 1.00 92.38 191 THR A CA 1
ATOM 1605 C C . THR A 1 191 ? 4.537 -18.516 7.689 1.00 92.38 191 THR A C 1
ATOM 1607 O O . THR A 1 191 ? 4.827 -17.877 8.707 1.00 92.38 191 THR A O 1
ATOM 1610 N N . LYS A 1 192 ? 4.512 -17.973 6.473 1.00 95.31 192 LYS A N 1
ATOM 1611 C CA . LYS A 1 192 ? 4.808 -16.589 6.135 1.00 95.31 192 LYS A CA 1
ATOM 1612 C C . LYS A 1 192 ? 3.603 -15.965 5.450 1.00 95.31 192 LYS A C 1
ATOM 1614 O O . LYS A 1 192 ? 2.919 -16.622 4.671 1.00 95.31 192 LYS A O 1
ATOM 1619 N N . GLY A 1 193 ? 3.371 -14.695 5.719 1.00 94.81 193 GLY A N 1
ATOM 1620 C CA . GLY A 1 193 ? 2.225 -13.949 5.230 1.00 94.81 193 GLY A CA 1
ATOM 1621 C C . GLY A 1 193 ? 2.085 -12.624 5.963 1.00 94.81 193 GLY A C 1
ATOM 1622 O O . GLY A 1 193 ? 2.676 -12.402 7.021 1.00 94.81 193 GLY A O 1
ATOM 1623 N N . VAL A 1 194 ? 1.303 -11.721 5.387 1.00 94.38 194 VAL A N 1
ATOM 1624 C CA . VAL A 1 194 ? 1.012 -10.422 5.986 1.00 94.38 194 VAL A CA 1
ATOM 1625 C C . VAL A 1 194 ? 0.073 -10.625 7.173 1.00 94.38 194 VAL A C 1
ATOM 1627 O O . VAL A 1 194 ? -0.995 -11.218 7.041 1.00 94.38 194 VAL A O 1
ATOM 1630 N N . ASN A 1 195 ? 0.470 -10.122 8.341 1.00 94.50 195 ASN A N 1
ATOM 1631 C CA . ASN A 1 195 ? -0.355 -10.178 9.544 1.00 94.50 195 ASN A CA 1
ATOM 1632 C C . ASN A 1 195 ? -1.451 -9.112 9.482 1.00 94.50 195 ASN A C 1
ATOM 1634 O O . ASN A 1 195 ? -1.151 -7.920 9.400 1.00 94.50 195 ASN A O 1
ATOM 1638 N N . LEU A 1 196 ? -2.709 -9.537 9.559 1.00 92.31 196 LEU A N 1
ATOM 1639 C CA . LEU A 1 196 ? -3.874 -8.665 9.488 1.00 92.31 196 LEU A CA 1
ATOM 1640 C C . LEU A 1 196 ? -4.657 -8.657 10.796 1.00 92.31 196 LEU A C 1
ATOM 1642 O O . LEU A 1 196 ? -4.648 -9.630 11.541 1.00 92.31 196 LEU A O 1
ATOM 1646 N N . LEU A 1 197 ? -5.363 -7.559 11.048 1.00 93.06 197 LEU A N 1
ATOM 1647 C CA . LEU A 1 197 ? -6.357 -7.443 12.108 1.00 93.06 197 LEU A CA 1
ATOM 1648 C C . LEU A 1 197 ? -7.668 -7.022 11.444 1.00 93.06 197 LEU A C 1
ATOM 1650 O O . LEU A 1 197 ? -7.708 -6.013 10.746 1.00 93.06 197 LEU A O 1
ATOM 1654 N N . ALA A 1 198 ? -8.735 -7.789 11.652 1.00 90.69 198 ALA A N 1
ATOM 1655 C CA . ALA A 1 198 ? -10.061 -7.446 11.144 1.00 90.69 198 ALA A CA 1
ATOM 1656 C C . ALA A 1 198 ? -10.577 -6.134 11.764 1.00 90.69 198 ALA A C 1
ATOM 1658 O O . ALA A 1 198 ? -11.202 -5.317 11.090 1.00 90.69 198 ALA A O 1
ATOM 1659 N N . TRP A 1 199 ? -10.261 -5.882 13.036 1.00 94.69 199 TRP A N 1
ATOM 1660 C CA . TRP A 1 199 ? -10.464 -4.583 13.674 1.00 94.69 199 TRP A CA 1
ATOM 1661 C C . TRP A 1 199 ? -9.363 -4.262 14.683 1.00 94.69 199 TRP A C 1
ATOM 1663 O O . TRP A 1 199 ? -8.707 -5.160 15.226 1.00 94.69 199 TRP A O 1
ATOM 1673 N N . LYS A 1 200 ? -9.207 -2.963 14.943 1.00 95.50 200 LYS A N 1
ATOM 1674 C CA . LYS A 1 200 ? -8.320 -2.385 15.957 1.00 95.50 200 LYS A CA 1
ATOM 1675 C C . LYS A 1 200 ? -9.110 -1.504 16.917 1.00 95.50 200 LYS A C 1
ATOM 1677 O O . LYS A 1 200 ? -9.949 -0.719 16.464 1.00 95.50 200 LYS A O 1
ATOM 1682 N N . GLU A 1 201 ? -8.835 -1.616 18.209 1.00 92.81 201 GLU A N 1
ATOM 1683 C CA . GLU A 1 201 ? -9.342 -0.718 19.245 1.00 92.81 201 GLU A CA 1
ATOM 1684 C C . GLU A 1 201 ? -8.441 0.523 19.349 1.00 92.81 201 GLU A C 1
ATOM 1686 O O . GLU A 1 201 ? -7.226 0.438 19.530 1.00 92.81 201 GLU A O 1
ATOM 1691 N N . PHE A 1 202 ? -9.040 1.708 19.281 1.00 87.12 202 PHE A N 1
ATOM 1692 C CA . PHE A 1 202 ? -8.359 2.980 19.510 1.00 87.12 202 PHE A CA 1
ATOM 1693 C C . PHE A 1 202 ? -8.624 3.407 20.955 1.00 87.12 202 PHE A C 1
ATOM 1695 O O . PHE A 1 202 ? -9.543 4.172 21.246 1.00 87.12 202 PHE A O 1
ATOM 1702 N N . GLY A 1 203 ? -7.837 2.858 21.881 1.00 67.19 203 GLY A N 1
ATOM 1703 C CA . GLY A 1 203 ? -8.021 3.069 23.315 1.00 67.19 203 GLY A CA 1
ATOM 1704 C C . GLY A 1 203 ? -7.763 4.510 23.794 1.00 67.19 203 GLY A C 1
ATOM 1705 O O . GLY A 1 203 ? -6.774 5.149 23.436 1.00 67.19 203 GLY A O 1
ATOM 1706 N N . ASN A 1 204 ? -8.623 4.960 24.717 1.00 54.50 204 ASN A N 1
ATOM 1707 C CA . ASN A 1 204 ? -8.449 6.051 25.692 1.00 54.50 204 ASN A CA 1
ATOM 1708 C C . ASN A 1 204 ? -8.436 7.506 25.191 1.00 54.50 204 ASN A C 1
ATOM 1710 O O . ASN A 1 204 ? -7.519 8.278 25.484 1.00 54.50 204 ASN A O 1
ATOM 1714 N N . GLN A 1 205 ? -9.535 7.954 24.579 1.00 59.78 205 GLN A N 1
ATOM 1715 C CA . GLN A 1 205 ? -9.860 9.386 24.593 1.00 59.78 205 GLN A CA 1
ATOM 1716 C C . GLN A 1 205 ? -10.625 9.772 25.867 1.00 59.78 205 GLN A C 1
ATOM 1718 O O . GLN A 1 205 ? -11.429 9.005 26.398 1.00 59.78 205 GLN A O 1
ATOM 1723 N N . LYS A 1 206 ? -10.391 10.996 26.367 1.00 67.12 206 LYS A N 1
ATOM 1724 C CA . LYS A 1 206 ? -11.210 11.592 27.436 1.00 67.12 206 LYS A CA 1
ATOM 1725 C C . LYS A 1 206 ? -12.690 11.533 27.026 1.00 67.12 206 LYS A C 1
ATOM 1727 O O . LYS A 1 206 ? -13.014 11.871 25.890 1.00 67.12 206 LYS A O 1
ATOM 1732 N N . LEU A 1 207 ? -13.570 11.191 27.976 1.00 73.88 207 LEU A N 1
ATOM 1733 C CA . LEU A 1 207 ? -15.037 11.082 27.829 1.00 73.88 207 LEU A CA 1
ATOM 1734 C C . LEU A 1 207 ? -15.688 12.155 26.938 1.00 73.88 207 LEU A C 1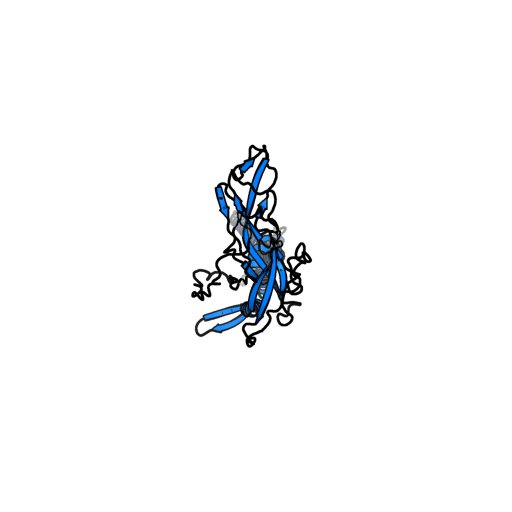
ATOM 1736 O O . LEU A 1 207 ? -16.654 11.868 26.242 1.00 73.88 207 LEU A O 1
ATOM 1740 N N . SER A 1 208 ? -15.166 13.385 26.950 1.00 78.06 208 SER A N 1
ATOM 1741 C CA . SER A 1 208 ? -15.710 14.510 26.185 1.00 78.06 208 SER A CA 1
ATOM 1742 C C . SER A 1 208 ? -15.646 14.346 24.661 1.00 78.06 208 SER A C 1
ATOM 1744 O O . SER A 1 208 ? -16.348 15.074 23.964 1.00 78.06 208 SER A O 1
ATOM 1746 N N . ASN A 1 209 ? -14.828 13.426 24.134 1.00 82.12 209 ASN A N 1
ATOM 1747 C CA . ASN A 1 209 ? -14.574 13.297 22.693 1.00 82.12 209 ASN A CA 1
ATOM 1748 C C . ASN A 1 209 ? -15.110 11.999 22.065 1.00 82.12 209 ASN A C 1
ATOM 1750 O O . ASN A 1 209 ? -14.821 11.736 20.902 1.00 82.12 209 ASN A O 1
ATOM 1754 N N . CYS A 1 210 ? -15.924 11.225 22.790 1.00 88.88 210 CYS A N 1
ATOM 1755 C CA . CYS A 1 210 ? -16.468 9.946 22.323 1.00 88.88 210 CYS A CA 1
ATOM 1756 C C . CYS A 1 210 ? -17.601 10.131 21.295 1.00 88.88 210 CYS A C 1
ATOM 1758 O O . CYS A 1 210 ? -18.775 9.938 21.607 1.00 88.88 210 CYS A O 1
ATOM 1760 N N . LYS A 1 211 ? -17.275 10.586 20.080 1.00 88.31 211 LYS A N 1
ATOM 1761 C CA . LYS A 1 211 ? -18.284 10.852 19.037 1.00 88.31 211 LYS A CA 1
ATOM 1762 C C . LYS A 1 211 ? -18.712 9.587 18.298 1.00 88.31 211 LYS A C 1
ATOM 1764 O O . LYS A 1 211 ? -19.888 9.456 17.980 1.00 88.31 211 LYS A O 1
ATOM 1769 N N . ASN A 1 212 ? -17.768 8.680 18.046 1.00 89.19 212 ASN A N 1
ATOM 1770 C CA . ASN A 1 212 ? -17.985 7.464 17.254 1.00 89.19 212 ASN A CA 1
ATOM 1771 C C . ASN A 1 212 ? -17.719 6.191 18.074 1.00 89.19 212 ASN A C 1
ATOM 1773 O O . ASN A 1 212 ? -17.436 5.137 17.512 1.00 89.19 212 ASN A O 1
ATOM 1777 N N . GLY A 1 213 ? -17.779 6.304 19.401 1.00 91.56 213 GLY A N 1
ATOM 1778 C CA . GLY A 1 213 ? -17.504 5.212 20.323 1.00 91.56 213 GLY A CA 1
ATOM 1779 C C . GLY A 1 213 ? -18.687 4.871 21.216 1.00 91.56 213 GLY A C 1
ATOM 1780 O O . GLY A 1 213 ? -19.680 5.598 21.272 1.00 91.56 213 GLY A O 1
ATOM 1781 N N . ILE A 1 214 ? -18.559 3.766 21.942 1.00 92.00 214 ILE A N 1
ATOM 1782 C CA . ILE A 1 214 ? -19.504 3.361 22.987 1.00 92.00 214 ILE A CA 1
ATOM 1783 C C . ILE A 1 214 ? -18.847 3.624 24.341 1.00 92.00 214 ILE A C 1
ATOM 1785 O O . ILE A 1 214 ? -17.719 3.199 24.578 1.00 92.00 214 ILE A O 1
ATOM 1789 N N . ILE A 1 215 ? -19.536 4.339 25.234 1.00 92.69 215 ILE A N 1
ATOM 1790 C CA . ILE A 1 215 ? -19.032 4.616 26.584 1.00 92.69 215 ILE A CA 1
ATOM 1791 C C . ILE A 1 215 ? -19.489 3.501 27.525 1.00 92.69 215 ILE A C 1
ATOM 1793 O O . ILE A 1 215 ? -20.688 3.341 27.753 1.00 92.69 215 ILE A O 1
ATOM 1797 N N . ARG A 1 216 ? -18.540 2.787 28.135 1.00 89.31 216 ARG A N 1
ATOM 1798 C CA . ARG A 1 216 ? -18.800 1.785 29.177 1.00 89.31 216 ARG A CA 1
ATOM 1799 C C . ARG A 1 216 ? -17.797 1.961 30.310 1.00 89.31 216 ARG A C 1
ATOM 1801 O O . ARG A 1 216 ? -16.613 2.146 30.068 1.00 89.31 216 ARG A O 1
ATOM 1808 N N . ASP A 1 217 ? -18.284 2.010 31.548 1.00 90.06 217 ASP A N 1
ATOM 1809 C CA . ASP A 1 217 ? -17.447 2.172 32.748 1.00 90.06 217 ASP A CA 1
ATOM 1810 C C . ASP A 1 217 ? -16.468 3.364 32.688 1.00 90.06 217 ASP A C 1
ATOM 1812 O O . ASP A 1 217 ? -15.335 3.290 33.155 1.00 90.06 217 ASP A O 1
ATOM 1816 N N . LYS A 1 218 ? -16.929 4.499 32.132 1.00 88.94 218 LYS A N 1
ATOM 1817 C CA . LYS A 1 218 ? -16.145 5.737 31.905 1.00 88.94 218 LYS A CA 1
ATOM 1818 C C . LYS A 1 218 ? -15.023 5.611 30.863 1.00 88.94 218 LYS A C 1
ATOM 1820 O O . LYS A 1 218 ? -14.242 6.551 30.717 1.00 88.94 218 LYS A O 1
ATOM 1825 N N . ILE A 1 219 ? -14.973 4.510 30.122 1.00 88.00 219 ILE A N 1
ATOM 1826 C CA . ILE A 1 219 ? -14.052 4.276 29.010 1.00 88.00 219 ILE A CA 1
ATOM 1827 C C . ILE A 1 219 ? -14.839 4.429 27.705 1.00 88.00 219 ILE A C 1
ATOM 1829 O O . ILE A 1 219 ? -15.958 3.937 27.589 1.00 88.00 219 ILE A O 1
ATOM 1833 N N . CYS A 1 220 ? -14.282 5.168 26.746 1.00 92.00 220 CYS A N 1
ATOM 1834 C CA . CYS A 1 220 ? -14.825 5.271 25.394 1.00 92.00 220 CYS A CA 1
ATOM 1835 C C . CYS A 1 220 ? -14.132 4.239 24.505 1.00 92.00 220 CYS A C 1
ATOM 1837 O O . CYS A 1 220 ? -12.917 4.322 24.322 1.00 92.00 220 CYS A O 1
ATOM 1839 N N . TYR A 1 221 ? -14.907 3.309 23.958 1.00 91.88 221 TYR A N 1
ATOM 1840 C CA . TYR A 1 221 ? -14.433 2.288 23.032 1.00 91.88 221 TYR A CA 1
ATOM 1841 C C . TYR A 1 221 ? -14.696 2.746 21.601 1.00 91.88 221 TYR A C 1
ATOM 1843 O O . TYR A 1 221 ? -15.853 2.856 21.191 1.00 91.88 221 TYR A O 1
ATOM 1851 N N . GLU A 1 222 ? -13.632 3.030 20.854 1.00 94.69 222 GLU A N 1
ATOM 1852 C CA . GLU A 1 222 ? -13.677 3.327 19.422 1.00 94.69 222 GLU A CA 1
ATOM 1853 C C . GLU A 1 222 ? -12.926 2.234 18.666 1.00 94.69 222 GLU A C 1
ATOM 1855 O O . GLU A 1 222 ? -11.848 1.814 19.084 1.00 94.69 222 GLU A O 1
ATOM 1860 N N . TYR A 1 223 ? -13.466 1.806 17.528 1.00 94.19 223 TYR A N 1
ATOM 1861 C CA . TYR A 1 223 ? -12.826 0.805 16.680 1.00 94.19 223 TYR A CA 1
ATOM 1862 C C . TYR A 1 223 ? -12.616 1.350 15.279 1.00 94.19 223 TYR A C 1
ATOM 1864 O O . TYR A 1 223 ? -13.379 2.196 14.799 1.00 94.19 223 TYR A O 1
ATOM 1872 N N . ALA A 1 224 ? -11.616 0.815 14.594 1.00 95.88 224 ALA A N 1
ATOM 1873 C CA . ALA A 1 224 ? -11.587 0.849 13.144 1.00 95.88 224 ALA A CA 1
ATOM 1874 C C . ALA A 1 224 ? -11.579 -0.576 12.603 1.00 95.88 224 ALA A C 1
ATOM 1876 O O . ALA A 1 224 ? -10.852 -1.440 13.093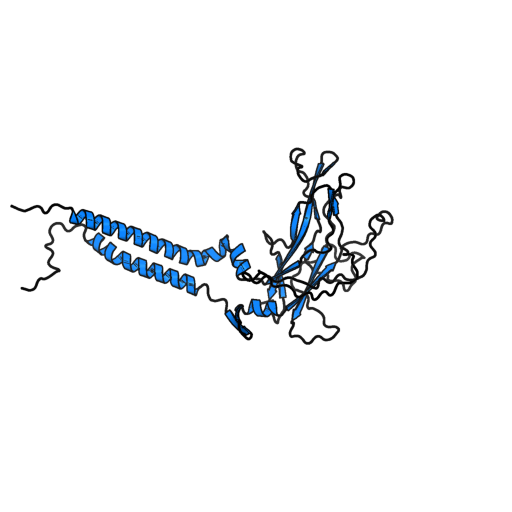 1.00 95.88 224 ALA A O 1
ATOM 1877 N N . VAL A 1 225 ? -12.423 -0.797 11.608 1.00 95.56 225 VAL A N 1
ATOM 1878 C CA . VAL A 1 225 ? -12.607 -2.063 10.910 1.00 95.56 225 VAL A CA 1
ATOM 1879 C C . VAL A 1 225 ? -11.826 -2.039 9.609 1.00 95.56 225 VAL A C 1
ATOM 1881 O O . VAL A 1 225 ? -11.699 -0.990 8.974 1.00 95.56 225 VAL A O 1
ATOM 1884 N N . MET A 1 226 ? -11.277 -3.185 9.237 1.00 94.50 226 MET A N 1
ATOM 1885 C CA . MET A 1 226 ? -10.615 -3.397 7.959 1.00 94.50 226 MET A CA 1
ATOM 1886 C C . MET A 1 226 ? -11.599 -3.129 6.815 1.00 94.50 226 MET A C 1
ATOM 1888 O O . MET A 1 226 ? -12.693 -3.687 6.790 1.00 94.50 226 MET A O 1
ATOM 1892 N N . GLU A 1 227 ? -11.210 -2.246 5.900 1.00 93.06 227 GLU A N 1
ATOM 1893 C CA . GLU A 1 227 ? -11.993 -1.866 4.720 1.00 93.06 227 GLU A CA 1
ATOM 1894 C C . GLU A 1 227 ? -11.419 -2.500 3.452 1.00 93.06 227 GLU A C 1
ATOM 1896 O O . GLU A 1 227 ? -12.176 -3.038 2.653 1.00 93.06 227 GLU A O 1
ATOM 1901 N N . SER A 1 228 ? -10.096 -2.469 3.288 1.00 87.38 228 SER A N 1
ATOM 1902 C CA . SER A 1 228 ? -9.372 -3.064 2.162 1.00 87.38 228 SER A CA 1
ATOM 1903 C C . SER A 1 228 ? -7.972 -3.496 2.585 1.00 87.38 228 SER A C 1
ATOM 1905 O O . SER A 1 228 ? -7.434 -3.028 3.597 1.00 87.38 228 SER A O 1
ATOM 1907 N N . ILE A 1 229 ? -7.379 -4.393 1.804 1.00 87.62 229 ILE A N 1
ATOM 1908 C CA . ILE A 1 229 ? -5.983 -4.807 1.932 1.00 87.62 229 ILE A CA 1
ATOM 1909 C C . ILE A 1 229 ? -5.264 -4.394 0.654 1.00 87.62 229 ILE A C 1
ATOM 1911 O O . ILE A 1 229 ? -5.756 -4.693 -0.429 1.00 87.62 229 ILE A O 1
ATOM 1915 N N . CYS A 1 230 ? -4.103 -3.755 0.773 1.00 88.69 230 CYS A N 1
ATOM 1916 C CA . CYS A 1 230 ? -3.274 -3.421 -0.373 1.00 88.69 230 CYS A CA 1
ATOM 1917 C C . CYS A 1 230 ? -1.802 -3.749 -0.137 1.00 88.69 230 CYS A C 1
ATOM 1919 O O . CYS A 1 230 ? -1.204 -3.312 0.848 1.00 88.69 230 CYS A O 1
ATOM 1921 N N . VAL A 1 231 ? -1.201 -4.496 -1.057 1.00 89.81 231 VAL A N 1
ATOM 1922 C CA . VAL A 1 231 ? 0.185 -4.968 -0.965 1.00 89.81 231 VAL A CA 1
ATOM 1923 C C . VAL A 1 231 ? 0.961 -4.639 -2.234 1.00 89.81 231 VAL A C 1
ATOM 1925 O O . VAL A 1 231 ? 0.406 -4.626 -3.329 1.00 89.81 231 VAL A O 1
ATOM 1928 N N . ILE A 1 232 ? 2.254 -4.380 -2.078 1.00 89.38 232 ILE A N 1
ATOM 1929 C CA . ILE A 1 232 ? 3.184 -4.107 -3.170 1.00 89.38 232 ILE A CA 1
ATOM 1930 C C . ILE A 1 232 ? 4.156 -5.272 -3.285 1.00 89.38 232 ILE A C 1
ATOM 1932 O O . ILE A 1 232 ? 4.753 -5.697 -2.289 1.00 89.38 232 ILE A O 1
ATOM 1936 N N . VAL A 1 233 ? 4.322 -5.759 -4.509 1.00 91.06 233 VAL A N 1
ATOM 1937 C CA . VAL A 1 233 ? 5.262 -6.826 -4.853 1.00 91.06 233 VAL A CA 1
ATOM 1938 C C . VAL A 1 233 ? 6.194 -6.386 -5.972 1.00 91.06 233 VAL A C 1
ATOM 1940 O O . VAL A 1 233 ? 5.832 -5.557 -6.803 1.00 91.06 233 VAL A O 1
ATOM 1943 N N . GLU A 1 234 ? 7.391 -6.950 -6.016 1.00 91.31 234 GLU A N 1
ATOM 1944 C CA . GLU A 1 234 ? 8.377 -6.652 -7.054 1.00 91.31 234 GLU A CA 1
ATOM 1945 C C . GLU A 1 234 ? 9.057 -7.923 -7.565 1.00 91.31 234 GLU A C 1
ATOM 1947 O O . GLU A 1 234 ? 9.050 -8.936 -6.863 1.00 91.31 234 GLU A O 1
ATOM 1952 N N . PRO A 1 235 ? 9.601 -7.922 -8.793 1.00 91.94 235 PRO A N 1
ATOM 1953 C CA . PRO A 1 235 ? 10.355 -9.060 -9.289 1.00 91.94 235 PRO A CA 1
ATOM 1954 C C . PRO A 1 235 ? 11.652 -9.239 -8.495 1.00 91.94 235 PRO A C 1
ATOM 1956 O O . PRO A 1 235 ? 12.418 -8.293 -8.307 1.00 91.94 235 PRO A O 1
ATOM 1959 N N . THR A 1 236 ? 11.930 -10.472 -8.083 1.00 93.69 236 THR A N 1
ATOM 1960 C CA . THR A 1 236 ? 13.148 -10.816 -7.346 1.00 93.69 236 THR A CA 1
ATOM 1961 C C . THR A 1 236 ? 14.389 -10.511 -8.191 1.00 93.69 236 THR A C 1
ATOM 1963 O O . THR A 1 236 ? 14.519 -11.006 -9.309 1.00 93.69 236 THR A O 1
ATOM 1966 N N . ASN A 1 237 ? 15.324 -9.720 -7.654 1.00 88.94 237 ASN A N 1
ATOM 1967 C CA . ASN A 1 237 ? 16.555 -9.295 -8.347 1.00 88.94 237 ASN A CA 1
ATOM 1968 C C . ASN A 1 237 ? 16.313 -8.622 -9.717 1.00 88.94 237 ASN A C 1
ATOM 1970 O O . ASN A 1 237 ? 17.106 -8.820 -10.639 1.00 88.94 237 ASN A O 1
ATOM 1974 N N . ASP A 1 238 ? 15.221 -7.863 -9.865 1.00 82.62 238 ASP A N 1
ATOM 1975 C CA . ASP A 1 238 ? 14.809 -7.232 -11.130 1.00 82.62 238 ASP A CA 1
ATOM 1976 C C . ASP A 1 238 ? 14.504 -8.226 -12.278 1.00 82.62 238 ASP A C 1
ATOM 1978 O O . ASP A 1 238 ? 14.381 -7.813 -13.433 1.00 82.62 238 ASP A O 1
ATOM 1982 N N . ASP A 1 239 ? 14.353 -9.521 -11.977 1.00 84.44 239 ASP A N 1
ATOM 1983 C CA . ASP A 1 239 ? 14.085 -10.589 -12.944 1.00 84.44 239 ASP A CA 1
ATOM 1984 C C . ASP A 1 239 ? 12.824 -11.380 -12.540 1.00 84.44 239 ASP A C 1
ATOM 1986 O O . ASP A 1 239 ? 12.881 -12.262 -11.677 1.00 84.44 239 ASP A O 1
ATOM 1990 N N . PRO A 1 240 ? 11.665 -11.122 -13.171 1.00 83.81 240 PRO A N 1
ATOM 1991 C CA . PRO A 1 240 ? 10.415 -11.791 -12.813 1.00 83.81 240 PRO A CA 1
ATOM 1992 C C . PRO A 1 240 ? 10.415 -13.300 -13.061 1.00 83.81 240 PRO A C 1
ATOM 1994 O O . PRO A 1 240 ? 9.538 -13.995 -12.543 1.00 83.81 240 PRO A O 1
ATOM 1997 N N . SER A 1 241 ? 11.388 -13.831 -13.812 1.00 85.56 241 SER A N 1
ATOM 1998 C CA . SER A 1 241 ? 11.562 -15.280 -13.947 1.00 85.56 241 SER A CA 1
ATOM 1999 C C . SER A 1 241 ? 12.100 -15.935 -12.667 1.00 85.56 241 SER A C 1
ATOM 2001 O O . SER A 1 241 ? 11.872 -17.126 -12.447 1.00 85.56 241 SER A O 1
ATOM 2003 N N . GLN A 1 242 ? 12.766 -15.168 -11.794 1.00 90.31 242 GLN A N 1
ATOM 2004 C CA . GLN A 1 242 ? 13.262 -15.636 -10.491 1.00 90.31 242 GLN A CA 1
ATOM 2005 C C . GLN A 1 242 ? 12.184 -15.601 -9.409 1.00 90.31 242 GLN A C 1
ATOM 2007 O O . GLN A 1 242 ? 12.267 -16.330 -8.416 1.00 90.31 242 GLN A O 1
ATOM 2012 N N . GLY A 1 243 ? 11.161 -14.780 -9.622 1.00 92.94 243 GLY A N 1
ATOM 2013 C CA . GLY A 1 243 ? 9.950 -14.753 -8.835 1.00 92.94 243 GLY A CA 1
ATOM 2014 C C . GLY A 1 243 ? 9.541 -13.359 -8.410 1.00 92.94 243 GLY A C 1
ATOM 2015 O O . GLY A 1 243 ? 9.970 -12.371 -8.996 1.00 92.94 243 GLY A O 1
ATOM 2016 N N . TRP A 1 244 ? 8.663 -13.307 -7.415 1.00 92.50 244 TRP A N 1
ATOM 2017 C CA . TRP A 1 244 ? 8.109 -12.067 -6.889 1.00 92.50 244 TRP A CA 1
ATOM 2018 C C . TRP A 1 244 ? 8.291 -12.020 -5.384 1.00 92.50 244 TRP A C 1
ATOM 2020 O O . TRP A 1 244 ? 8.077 -13.023 -4.698 1.00 92.50 244 TRP A O 1
ATOM 2030 N N . GLU A 1 245 ? 8.666 -10.860 -4.868 1.00 96.19 245 GLU A N 1
ATOM 2031 C CA . GLU A 1 245 ? 8.886 -10.615 -3.452 1.00 96.19 245 GLU A CA 1
ATOM 2032 C C . GLU A 1 245 ? 7.955 -9.529 -2.915 1.00 96.19 245 GLU A C 1
ATOM 2034 O O . GLU A 1 245 ? 7.590 -8.587 -3.614 1.00 96.19 245 GLU A O 1
ATOM 2039 N N . PHE A 1 246 ? 7.531 -9.691 -1.664 1.00 96.44 246 PHE A N 1
ATOM 2040 C CA . PHE A 1 246 ? 6.746 -8.698 -0.946 1.00 96.44 246 PHE A CA 1
ATOM 2041 C C . PHE A 1 246 ? 7.643 -7.540 -0.509 1.00 96.44 246 PHE A C 1
ATOM 2043 O O . PHE A 1 246 ? 8.652 -7.758 0.163 1.00 96.44 246 PHE A O 1
ATOM 2050 N N . VAL A 1 247 ? 7.224 -6.316 -0.830 1.00 94.94 247 VAL A N 1
ATOM 2051 C CA . VAL A 1 247 ? 7.950 -5.092 -0.475 1.00 94.94 247 VAL A CA 1
ATOM 2052 C C . VAL A 1 247 ? 7.330 -4.442 0.762 1.00 94.94 247 VAL A C 1
ATOM 2054 O O . VAL A 1 247 ? 7.974 -4.307 1.801 1.00 94.94 247 VAL A O 1
ATOM 2057 N N . THR A 1 248 ? 6.070 -4.013 0.655 1.00 95.56 248 THR A N 1
ATOM 2058 C CA . THR A 1 248 ? 5.348 -3.252 1.689 1.00 95.56 248 THR A CA 1
ATOM 2059 C C . THR A 1 248 ? 3.844 -3.213 1.379 1.00 95.56 248 THR A C 1
ATOM 2061 O O . THR A 1 248 ? 3.394 -3.800 0.397 1.00 95.56 248 THR A O 1
ATOM 2064 N N . GLY A 1 249 ? 3.037 -2.541 2.201 1.00 92.19 249 GLY A N 1
ATOM 2065 C CA . GLY A 1 249 ? 1.665 -2.179 1.844 1.00 92.19 249 GLY A CA 1
ATOM 2066 C C . GLY A 1 249 ? 1.570 -0.910 0.997 1.00 92.19 249 GLY A C 1
ATOM 2067 O O . GLY A 1 249 ? 2.482 -0.085 1.046 1.00 92.19 249 GLY A O 1
ATOM 2068 N N . CYS A 1 250 ? 0.489 -0.754 0.227 1.00 85.19 250 CYS A N 1
ATOM 2069 C CA . CYS A 1 250 ? 0.314 0.409 -0.657 1.00 85.19 250 CYS A CA 1
ATOM 2070 C C . CYS A 1 250 ? -0.482 1.574 -0.044 1.00 85.19 250 CYS A C 1
ATOM 2072 O O . CYS A 1 250 ? -0.612 2.621 -0.674 1.00 85.19 250 CYS A O 1
ATOM 2074 N N . GLU A 1 251 ? -1.000 1.420 1.177 1.00 90.69 251 GLU A N 1
ATOM 2075 C CA . GLU A 1 251 ? -1.693 2.504 1.876 1.00 90.69 251 GLU A CA 1
ATOM 2076 C C . GLU A 1 251 ? -0.696 3.507 2.485 1.00 90.69 251 GLU A C 1
ATOM 2078 O O . GLU A 1 251 ? 0.518 3.274 2.551 1.00 90.69 251 GLU A O 1
ATOM 2083 N N . GLU A 1 252 ? -1.216 4.629 2.990 1.00 85.38 252 GLU A N 1
ATOM 2084 C CA . GLU A 1 252 ? -0.414 5.676 3.629 1.00 85.38 252 GLU A CA 1
ATOM 2085 C C . GLU A 1 252 ? 0.556 5.111 4.685 1.00 85.38 252 GLU A C 1
ATOM 2087 O O . GLU A 1 252 ? 0.192 4.320 5.561 1.00 85.38 252 GLU A O 1
ATOM 2092 N N . GLY A 1 253 ? 1.823 5.529 4.600 1.00 88.19 253 GLY A N 1
ATOM 2093 C CA . GLY A 1 253 ? 2.879 5.074 5.509 1.00 88.19 253 GLY A CA 1
ATOM 2094 C C . GLY A 1 253 ? 3.335 3.626 5.291 1.00 88.19 253 GLY A C 1
ATOM 2095 O O . GLY A 1 253 ? 3.987 3.074 6.176 1.00 88.19 253 GLY A O 1
ATOM 2096 N N . GLY A 1 254 ? 3.000 3.008 4.153 1.00 92.00 254 GLY A N 1
ATOM 2097 C CA . GLY A 1 254 ? 3.368 1.625 3.839 1.00 92.00 254 GLY A CA 1
ATOM 2098 C C . GLY A 1 254 ? 2.480 0.584 4.528 1.00 92.00 254 GLY A C 1
ATOM 2099 O O . GLY A 1 254 ? 2.864 -0.582 4.641 1.00 92.00 254 GLY A O 1
ATOM 2100 N N . SER A 1 255 ? 1.309 0.992 5.033 1.00 95.00 255 SER A N 1
ATOM 2101 C CA . SER A 1 255 ? 0.359 0.074 5.665 1.00 95.00 255 SER A CA 1
ATOM 2102 C C . SER A 1 255 ? -0.237 -0.877 4.629 1.00 95.00 255 SER A C 1
ATOM 2104 O O . SER A 1 255 ? -0.559 -0.488 3.510 1.00 95.00 255 SER A O 1
ATOM 2106 N N . THR A 1 256 ? -0.410 -2.142 5.007 1.00 95.06 256 THR A N 1
ATOM 2107 C CA . THR A 1 256 ? -1.048 -3.153 4.152 1.00 95.06 256 THR A CA 1
ATOM 2108 C C . THR A 1 256 ? -2.566 -3.141 4.246 1.00 95.06 256 THR A C 1
ATOM 2110 O O . THR A 1 256 ? -3.234 -3.815 3.473 1.00 95.06 256 THR A O 1
ATOM 2113 N N . ILE A 1 257 ? -3.123 -2.420 5.219 1.00 95.06 257 ILE A N 1
ATOM 2114 C CA . ILE A 1 257 ? -4.551 -2.438 5.525 1.00 95.06 257 ILE A CA 1
ATOM 2115 C C . ILE A 1 257 ? -5.054 -1.014 5.627 1.00 95.06 257 ILE A C 1
ATOM 2117 O O . ILE A 1 257 ? -4.498 -0.199 6.379 1.00 95.06 257 ILE A O 1
ATOM 2121 N N . LYS A 1 258 ? -6.169 -0.765 4.952 1.00 94.31 258 LYS A N 1
ATOM 2122 C CA . LYS A 1 258 ? -6.977 0.425 5.147 1.00 94.31 258 LYS A CA 1
ATOM 2123 C C . LYS A 1 258 ? -8.020 0.156 6.212 1.00 94.31 258 LYS A C 1
ATOM 2125 O O . LYS A 1 258 ? -8.786 -0.803 6.122 1.00 94.31 258 LYS A O 1
ATOM 2130 N N . TYR A 1 259 ? -8.059 1.017 7.220 1.00 96.44 259 TYR A N 1
ATOM 2131 C CA . TYR A 1 259 ? -9.066 0.946 8.267 1.00 96.44 259 TYR A CA 1
ATOM 2132 C C . TYR A 1 259 ? -10.065 2.086 8.139 1.00 96.44 259 TYR A C 1
ATOM 2134 O O . TYR A 1 259 ? -9.694 3.246 7.954 1.00 96.44 259 TYR A O 1
ATOM 2142 N N . LYS A 1 260 ? -11.335 1.764 8.359 1.00 95.56 260 LYS A N 1
ATOM 2143 C CA . LYS A 1 260 ? -12.425 2.726 8.465 1.00 95.56 260 LYS A CA 1
ATOM 2144 C C . LYS A 1 260 ? -12.988 2.723 9.874 1.00 95.56 260 LYS A C 1
ATOM 2146 O O . LYS A 1 260 ? -13.131 1.676 10.495 1.00 95.56 260 LYS A O 1
ATOM 2151 N N . LYS A 1 261 ? -13.338 3.901 10.393 1.00 95.75 261 LYS A N 1
ATOM 2152 C CA . LYS A 1 261 ? -13.946 4.013 11.725 1.00 95.75 261 LYS A CA 1
ATOM 2153 C C . LYS A 1 261 ? -15.265 3.243 11.787 1.00 95.75 261 LYS A C 1
ATOM 2155 O O . LYS A 1 261 ? -16.146 3.456 10.951 1.00 95.75 261 LYS A O 1
ATOM 2160 N N . ALA A 1 262 ? -15.396 2.397 12.802 1.00 95.50 262 ALA A N 1
ATOM 2161 C CA . ALA A 1 262 ? -16.635 1.709 13.111 1.00 95.50 262 ALA A CA 1
ATOM 2162 C C . ALA A 1 262 ? -17.676 2.705 13.642 1.00 95.50 262 ALA A C 1
ATOM 2164 O O . ALA A 1 262 ? -17.348 3.709 14.277 1.00 95.50 262 ALA A O 1
ATOM 2165 N N . SER A 1 263 ? -18.943 2.422 13.373 1.00 95.56 263 SER A N 1
ATOM 2166 C CA . SER A 1 263 ? -20.098 3.191 13.822 1.00 95.56 263 SER A CA 1
ATOM 2167 C C . SER A 1 263 ? -20.877 2.368 14.849 1.00 95.56 263 SER A C 1
ATOM 2169 O O . SER A 1 263 ? -21.210 1.215 14.560 1.00 95.56 263 SER A O 1
ATOM 2171 N N . PRO A 1 264 ? -21.195 2.928 16.028 1.00 95.38 264 PRO A N 1
ATOM 2172 C CA . PRO A 1 264 ? -22.006 2.238 17.023 1.00 95.38 264 PRO A CA 1
ATOM 2173 C C . PRO A 1 264 ? -23.352 1.771 16.455 1.00 95.38 264 PRO A C 1
ATOM 2175 O O . PRO A 1 264 ? -23.989 2.468 15.663 1.00 95.38 264 PRO A O 1
ATOM 2178 N N . GLY A 1 265 ? -23.796 0.592 16.881 1.00 94.69 265 GLY A N 1
ATOM 2179 C CA . GLY A 1 265 ? -25.038 -0.042 16.437 1.00 94.69 265 GLY A CA 1
ATOM 2180 C C . GLY A 1 265 ? -24.906 -0.885 15.166 1.00 94.69 265 GLY A C 1
ATOM 2181 O O . GLY A 1 265 ? -25.877 -1.542 14.789 1.00 94.69 265 GLY A O 1
ATOM 2182 N N . GLN A 1 266 ? -23.738 -0.894 14.516 1.00 94.56 266 GLN A N 1
ATOM 2183 C CA . GLN A 1 266 ? -23.494 -1.683 13.309 1.00 94.56 266 GLN A CA 1
ATOM 2184 C C . GLN A 1 266 ? -22.869 -3.045 13.620 1.00 94.56 266 GLN A C 1
ATOM 2186 O O . GLN A 1 266 ? -22.196 -3.251 14.632 1.00 94.56 266 GLN A O 1
ATOM 2191 N N . GLU A 1 267 ? -23.119 -3.982 12.716 1.00 93.19 267 GLU A N 1
ATOM 2192 C CA . GLU A 1 267 ? -22.458 -5.277 12.661 1.00 93.19 267 GLU A CA 1
ATOM 2193 C C . GLU A 1 267 ? -21.614 -5.313 11.392 1.00 93.19 267 GLU A C 1
ATOM 2195 O O . GLU A 1 267 ? -22.101 -4.966 10.314 1.00 93.19 267 GLU A O 1
ATOM 2200 N N . TYR A 1 268 ? -20.347 -5.679 11.542 1.00 89.62 268 TYR A N 1
ATOM 2201 C CA . TYR A 1 268 ? -19.396 -5.758 10.446 1.00 89.62 268 TYR A CA 1
ATOM 2202 C C . TYR A 1 268 ? -19.064 -7.216 10.179 1.00 89.62 268 TYR A C 1
ATOM 2204 O O . TYR A 1 268 ? -18.536 -7.913 11.053 1.00 89.62 268 TYR A O 1
ATOM 2212 N N . THR A 1 269 ? -19.364 -7.644 8.958 1.00 86.81 269 THR A N 1
ATOM 2213 C CA . THR A 1 269 ? -18.881 -8.900 8.395 1.00 86.81 269 THR A CA 1
ATOM 2214 C C . THR A 1 269 ? -17.767 -8.583 7.403 1.00 86.81 269 THR A C 1
ATOM 2216 O O . THR A 1 269 ? -17.765 -7.527 6.765 1.00 86.81 269 THR A O 1
ATOM 2219 N N . PHE A 1 270 ? -16.781 -9.469 7.310 1.00 83.50 270 PHE A N 1
ATOM 2220 C CA . PHE A 1 270 ? -15.587 -9.264 6.484 1.00 83.50 270 PHE A CA 1
ATOM 2221 C C . PHE A 1 270 ? -15.611 -10.162 5.241 1.00 83.50 270 PHE A C 1
ATOM 2223 O O . PHE A 1 270 ? -14.568 -10.507 4.704 1.00 83.50 270 PHE A O 1
ATOM 2230 N N . ASP A 1 271 ? -16.803 -10.534 4.766 1.00 76.12 271 ASP A N 1
ATOM 2231 C CA . ASP A 1 271 ? -16.961 -11.533 3.702 1.00 76.12 271 ASP A CA 1
ATOM 2232 C C . ASP A 1 271 ? -16.415 -11.077 2.339 1.00 76.12 271 ASP A C 1
ATOM 2234 O O . ASP A 1 271 ? -16.074 -11.909 1.509 1.00 76.12 271 ASP A O 1
ATOM 2238 N N . ASN A 1 272 ? -16.309 -9.762 2.116 1.00 78.81 272 ASN A N 1
ATOM 2239 C CA . ASN A 1 272 ? -15.952 -9.165 0.827 1.00 78.81 272 ASN A CA 1
ATOM 2240 C C . ASN A 1 272 ? -14.904 -8.057 0.987 1.00 78.81 272 ASN A C 1
ATOM 2242 O O . ASN A 1 272 ? -15.117 -6.926 0.550 1.00 78.81 272 ASN A O 1
ATO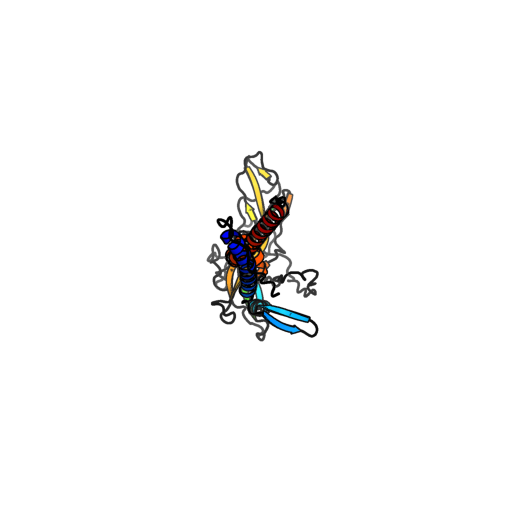M 2246 N N . ILE A 1 273 ? -13.796 -8.355 1.666 1.00 80.38 273 ILE A N 1
ATOM 2247 C CA . ILE A 1 273 ? -12.691 -7.399 1.778 1.00 80.38 273 ILE A CA 1
ATOM 2248 C C . ILE A 1 273 ? -11.889 -7.411 0.472 1.00 80.38 273 ILE A C 1
ATOM 2250 O O . ILE A 1 273 ? -11.309 -8.445 0.141 1.00 80.38 273 ILE A O 1
ATOM 2254 N N . PRO A 1 274 ? -11.843 -6.294 -0.278 1.00 82.50 274 PRO A N 1
ATOM 2255 C CA . PRO A 1 274 ? -11.042 -6.213 -1.486 1.00 82.50 274 PRO A CA 1
ATOM 2256 C C . PRO A 1 274 ? -9.557 -6.330 -1.136 1.00 82.50 274 PRO A C 1
ATOM 2258 O O . PRO A 1 274 ? -9.068 -5.682 -0.203 1.00 82.50 274 PRO A O 1
ATOM 2261 N N . ILE A 1 275 ? -8.859 -7.165 -1.902 1.00 82.56 275 ILE A N 1
ATOM 2262 C CA . ILE A 1 275 ? -7.412 -7.350 -1.829 1.00 82.56 275 ILE A CA 1
ATOM 2263 C C . ILE A 1 275 ? -6.824 -6.819 -3.131 1.00 82.56 275 ILE A C 1
ATOM 2265 O O . ILE A 1 275 ? -7.102 -7.336 -4.212 1.00 82.56 275 ILE A O 1
ATOM 2269 N N . GLU A 1 276 ? -6.010 -5.784 -3.011 1.00 82.31 276 GLU A N 1
ATOM 2270 C CA . GLU A 1 276 ? -5.301 -5.150 -4.109 1.00 82.31 276 GLU A CA 1
ATOM 2271 C C . GLU A 1 276 ? -3.817 -5.523 -4.040 1.00 82.31 276 GLU A C 1
ATOM 2273 O O . GLU A 1 276 ? -3.188 -5.452 -2.981 1.00 82.31 276 GLU A O 1
ATOM 2278 N N . VAL A 1 277 ? -3.248 -5.938 -5.171 1.00 84.00 277 VAL A N 1
ATOM 2279 C CA . VAL A 1 277 ? -1.814 -6.208 -5.303 1.00 84.00 277 VAL A CA 1
ATOM 2280 C C . VAL A 1 277 ? -1.276 -5.325 -6.419 1.00 84.00 277 VAL A C 1
ATOM 2282 O O . VAL A 1 277 ? -1.751 -5.419 -7.548 1.00 84.00 277 VAL A O 1
ATOM 2285 N N . ARG A 1 278 ? -0.288 -4.485 -6.108 1.00 83.44 278 ARG A N 1
ATOM 2286 C CA . ARG A 1 278 ? 0.368 -3.578 -7.062 1.00 83.44 278 ARG A CA 1
ATOM 2287 C C . ARG A 1 278 ? 1.803 -4.006 -7.329 1.00 83.44 278 ARG A C 1
ATOM 2289 O O . ARG A 1 278 ? 2.465 -4.536 -6.430 1.00 83.44 278 ARG A O 1
ATOM 2296 N N . ALA A 1 279 ? 2.306 -3.727 -8.526 1.00 83.12 279 ALA A N 1
ATOM 2297 C CA . ALA A 1 279 ? 3.730 -3.868 -8.797 1.00 83.12 279 ALA A CA 1
ATOM 2298 C C . ALA A 1 279 ? 4.517 -2.664 -8.246 1.00 83.12 279 ALA A C 1
ATOM 2300 O O . ALA A 1 279 ? 4.082 -1.512 -8.324 1.00 83.12 279 ALA A O 1
ATOM 2301 N N . TYR A 1 280 ? 5.706 -2.914 -7.699 1.00 77.50 280 TYR A N 1
ATOM 2302 C CA . TYR A 1 280 ? 6.640 -1.859 -7.316 1.00 77.50 280 TYR A CA 1
ATOM 2303 C C . TYR A 1 280 ? 7.101 -1.099 -8.568 1.00 77.50 280 TYR A C 1
ATOM 2305 O O . TYR A 1 280 ? 7.530 -1.711 -9.549 1.00 77.50 280 TYR A O 1
ATOM 2313 N N . ARG A 1 281 ? 7.028 0.238 -8.515 1.00 65.44 281 ARG A N 1
ATOM 2314 C CA . ARG A 1 281 ? 7.267 1.168 -9.641 1.00 65.44 281 ARG A CA 1
ATOM 2315 C C . ARG A 1 281 ? 6.224 1.135 -10.754 1.00 65.44 281 ARG A C 1
ATOM 2317 O O . ARG A 1 281 ? 6.540 1.288 -11.931 1.00 65.44 281 ARG A O 1
ATOM 2324 N N . GLU A 1 282 ? 4.952 0.994 -10.407 1.00 57.19 282 GLU A N 1
ATOM 2325 C CA . GLU A 1 282 ? 3.934 1.549 -11.293 1.00 57.19 282 GLU A CA 1
ATOM 2326 C C . GLU A 1 282 ? 4.112 3.078 -11.332 1.00 57.19 282 GLU A C 1
ATOM 2328 O O . GLU A 1 282 ? 4.177 3.703 -10.267 1.00 57.19 282 GLU A O 1
ATOM 2333 N N . PRO A 1 283 ? 4.179 3.706 -12.522 1.00 50.34 283 PRO A N 1
ATOM 2334 C CA . PRO A 1 283 ? 4.412 5.147 -12.644 1.00 50.34 283 PRO A CA 1
ATOM 2335 C C . PRO A 1 283 ? 3.367 5.982 -11.881 1.00 50.34 283 PRO A C 1
ATOM 2337 O O . PRO A 1 283 ? 3.643 7.106 -11.468 1.00 50.34 283 PRO A O 1
ATOM 2340 N N . PHE A 1 284 ? 2.188 5.410 -11.609 1.00 49.25 284 PHE A N 1
ATOM 2341 C CA . PHE A 1 284 ? 1.168 5.991 -10.734 1.00 49.25 284 PHE A CA 1
ATOM 2342 C C . PHE A 1 284 ? 1.547 6.002 -9.245 1.00 49.25 284 PHE A C 1
ATOM 2344 O O . PHE A 1 284 ? 1.347 7.020 -8.581 1.00 49.25 284 PHE A O 1
ATOM 2351 N N . TYR A 1 285 ? 2.120 4.914 -8.714 1.00 47.00 285 TYR A N 1
ATOM 2352 C CA . TYR A 1 285 ? 2.563 4.858 -7.316 1.00 47.00 285 TYR A CA 1
ATOM 2353 C C . TYR A 1 285 ? 3.729 5.810 -7.074 1.00 47.00 285 TYR A C 1
ATOM 2355 O O . TYR A 1 285 ? 3.779 6.493 -6.044 1.00 47.00 285 TYR A O 1
ATOM 2363 N N . GLU A 1 286 ? 4.635 5.900 -8.050 1.00 49.00 286 GLU A N 1
ATOM 2364 C CA . GLU A 1 286 ? 5.656 6.930 -8.030 1.00 49.00 286 GLU A CA 1
ATOM 2365 C C . GLU A 1 286 ? 4.988 8.297 -8.046 1.00 49.00 286 GLU A C 1
ATOM 2367 O O . GLU A 1 286 ? 5.264 9.059 -7.143 1.00 49.00 286 GLU A O 1
ATOM 2372 N N . PHE A 1 287 ? 4.029 8.623 -8.911 1.00 48.62 287 PHE A N 1
ATOM 2373 C CA . PHE A 1 287 ? 3.414 9.961 -8.901 1.00 48.62 287 PHE A CA 1
ATOM 2374 C C . PHE A 1 287 ? 2.783 10.370 -7.549 1.00 48.62 287 PHE A C 1
ATOM 2376 O O . PHE A 1 287 ? 2.924 11.517 -7.113 1.00 48.62 287 PHE A O 1
ATOM 2383 N N . GLU A 1 288 ? 2.131 9.435 -6.854 1.00 47.88 288 GLU A N 1
ATOM 2384 C CA . GLU A 1 288 ? 1.426 9.705 -5.595 1.00 47.88 288 GLU A CA 1
ATOM 2385 C C . GLU A 1 288 ? 2.387 9.820 -4.392 1.00 47.88 288 GLU A C 1
ATOM 2387 O O . GLU A 1 288 ? 2.345 10.805 -3.644 1.00 47.88 288 GLU A O 1
ATOM 2392 N N . THR A 1 289 ? 3.338 8.887 -4.255 1.00 49.50 289 THR A N 1
ATOM 2393 C CA . THR A 1 289 ? 4.353 8.911 -3.179 1.00 49.50 289 THR A CA 1
ATOM 2394 C C . THR A 1 289 ? 5.528 9.854 -3.462 1.00 49.50 289 THR A C 1
ATOM 2396 O O . THR A 1 289 ? 6.146 10.395 -2.539 1.00 49.50 289 THR A O 1
ATOM 2399 N N . SER A 1 290 ? 5.814 10.126 -4.735 1.00 43.94 290 SER A N 1
ATOM 2400 C CA . SER A 1 290 ? 6.884 11.020 -5.187 1.00 43.94 290 SER A CA 1
ATOM 2401 C C . SER A 1 290 ? 6.498 12.481 -5.335 1.00 43.94 290 SER A C 1
ATOM 2403 O O . SER A 1 290 ? 7.389 13.299 -5.591 1.00 43.94 290 SER A O 1
ATOM 2405 N N . SER A 1 291 ? 5.244 12.838 -5.044 1.00 46.16 291 SER A N 1
ATOM 2406 C CA . SER A 1 291 ? 4.860 14.227 -4.753 1.00 46.16 291 SER A CA 1
ATOM 2407 C C . SER A 1 291 ? 5.804 14.917 -3.748 1.00 46.16 291 SER A C 1
ATOM 2409 O O . SER A 1 291 ? 5.836 16.146 -3.686 1.00 46.16 291 SER A O 1
ATOM 2411 N N . THR A 1 292 ? 6.630 14.155 -3.015 1.00 47.34 292 THR A N 1
ATOM 2412 C CA . THR A 1 292 ? 7.687 14.688 -2.151 1.00 47.34 292 THR A CA 1
ATOM 2413 C C . THR A 1 292 ? 9.139 14.463 -2.608 1.00 47.34 292 THR A C 1
ATOM 2415 O O . THR A 1 292 ? 9.951 15.320 -2.273 1.00 47.34 292 THR A O 1
ATOM 2418 N N . ASN A 1 293 ? 9.511 13.412 -3.369 1.00 43.16 293 ASN A N 1
ATOM 2419 C CA . ASN A 1 293 ? 10.945 13.061 -3.532 1.00 43.16 293 ASN A CA 1
ATOM 2420 C C . ASN A 1 293 ? 11.462 12.640 -4.926 1.00 43.16 293 ASN A C 1
ATOM 2422 O O . ASN A 1 293 ? 12.578 13.018 -5.255 1.00 43.16 293 ASN A O 1
ATOM 2426 N N . PHE A 1 294 ? 10.717 11.937 -5.786 1.00 42.72 294 PHE A N 1
ATOM 2427 C CA . PHE A 1 294 ? 11.164 11.705 -7.187 1.00 42.72 294 PHE A CA 1
ATOM 2428 C C . PHE A 1 294 ? 11.013 12.981 -8.030 1.00 42.72 294 PHE A C 1
ATOM 2430 O O . PHE A 1 294 ? 11.765 13.246 -8.968 1.00 42.72 294 PHE A O 1
ATOM 2437 N N . GLY A 1 295 ? 10.126 13.868 -7.568 1.00 45.75 295 GLY A N 1
ATOM 2438 C CA . GLY A 1 295 ? 10.163 15.268 -7.916 1.00 45.75 295 GLY A CA 1
ATOM 2439 C C . GLY A 1 295 ? 11.474 15.952 -7.537 1.00 45.75 295 GLY A C 1
ATOM 2440 O O . GLY A 1 295 ? 11.776 16.912 -8.196 1.00 45.75 295 GLY A O 1
ATOM 2441 N N . ALA A 1 296 ? 12.305 15.546 -6.574 1.00 47.34 296 ALA A N 1
ATOM 2442 C CA . ALA A 1 296 ? 13.460 16.369 -6.183 1.00 47.34 296 ALA A CA 1
ATOM 2443 C C . ALA A 1 296 ? 14.484 16.530 -7.324 1.00 47.34 296 ALA A C 1
ATOM 2445 O O . ALA A 1 296 ? 14.757 17.663 -7.709 1.00 47.34 296 ALA A O 1
ATOM 2446 N N . ASP A 1 297 ? 14.936 15.441 -7.955 1.00 50.00 297 ASP A N 1
ATOM 2447 C CA . ASP A 1 297 ? 15.985 15.497 -8.989 1.00 50.00 297 ASP A CA 1
ATOM 2448 C C . ASP A 1 297 ? 15.495 15.987 -10.358 1.00 50.00 297 ASP A C 1
ATOM 2450 O O . ASP A 1 297 ? 16.129 16.840 -10.991 1.00 50.00 297 ASP A O 1
ATOM 2454 N N . LEU A 1 298 ? 14.304 15.563 -10.782 1.00 57.78 298 LEU A N 1
ATOM 2455 C CA . LEU A 1 298 ? 13.650 16.096 -11.982 1.00 57.78 298 LEU A CA 1
ATOM 2456 C C . LEU A 1 298 ? 13.084 17.506 -11.754 1.00 57.78 298 LEU A C 1
ATOM 2458 O O . LEU A 1 298 ? 13.118 18.348 -12.660 1.00 57.78 298 LEU A O 1
ATOM 2462 N N . SER A 1 299 ? 12.650 17.830 -10.529 1.00 62.12 299 SER A N 1
ATOM 2463 C CA . SER A 1 299 ? 12.363 19.218 -10.160 1.00 62.12 299 SER A CA 1
ATOM 2464 C C . SER A 1 299 ? 13.625 20.031 -10.096 1.00 62.12 299 SER A C 1
ATOM 2466 O O . SER A 1 299 ? 13.484 21.203 -10.379 1.00 62.12 299 SER A O 1
ATOM 2468 N N . TYR A 1 300 ? 14.824 19.513 -9.810 1.00 78.19 300 TYR A N 1
ATOM 2469 C CA . TYR A 1 300 ? 16.012 20.366 -9.838 1.00 78.19 300 TYR A CA 1
ATOM 2470 C C . TYR A 1 300 ? 16.225 20.910 -11.249 1.00 78.19 300 TYR A C 1
ATOM 2472 O O . TYR A 1 300 ? 16.303 22.127 -11.405 1.00 78.19 300 TYR A O 1
ATOM 2480 N N . PHE A 1 301 ? 16.193 20.074 -12.292 1.00 81.88 301 PHE A N 1
ATOM 2481 C CA . PHE A 1 301 ? 16.294 20.563 -13.675 1.00 81.88 301 PHE A CA 1
ATOM 2482 C C . PHE A 1 301 ? 15.081 21.402 -14.105 1.00 81.88 301 PHE A C 1
ATOM 2484 O O . PHE A 1 301 ? 15.252 22.482 -14.679 1.00 81.88 301 PHE A O 1
ATOM 2491 N N . GLY A 1 302 ? 13.858 20.985 -13.763 1.00 81.75 302 GLY A N 1
ATOM 2492 C CA . GLY A 1 302 ? 12.648 21.761 -14.063 1.00 81.75 302 GLY A CA 1
ATOM 2493 C C . GLY A 1 302 ? 12.554 23.092 -13.295 1.00 81.75 302 GLY A C 1
ATOM 2494 O O . GLY A 1 302 ? 12.017 24.085 -13.786 1.00 81.75 302 GLY A O 1
ATOM 2495 N N . TRP A 1 303 ? 13.084 23.159 -12.080 1.00 85.62 303 TRP A N 1
ATOM 2496 C CA . TRP A 1 303 ? 13.167 24.349 -11.230 1.00 85.62 303 TRP A CA 1
ATOM 2497 C C . TRP A 1 303 ? 14.288 25.263 -11.704 1.00 85.62 303 TRP A C 1
ATOM 2499 O O . TRP A 1 303 ? 14.048 26.458 -11.849 1.00 85.62 303 TRP A O 1
ATOM 2509 N N . LEU A 1 304 ? 15.461 24.719 -12.042 1.00 89.31 304 LEU A N 1
ATOM 2510 C CA . LEU A 1 304 ? 16.556 25.467 -12.662 1.00 89.31 304 LEU A CA 1
ATOM 2511 C C . LEU A 1 304 ? 16.105 26.097 -13.983 1.00 89.31 304 LEU A C 1
ATOM 2513 O O . LEU A 1 304 ? 16.342 27.283 -14.196 1.00 89.31 304 LEU A O 1
ATOM 2517 N N . SER A 1 305 ? 15.370 25.360 -14.823 1.00 92.31 305 SER A N 1
ATOM 2518 C CA . SER A 1 305 ? 14.770 25.912 -16.045 1.00 92.31 305 SER A CA 1
ATOM 2519 C C . SER A 1 305 ? 13.814 27.074 -15.736 1.00 92.31 305 SER A C 1
ATOM 2521 O O . SER A 1 305 ? 13.960 28.161 -16.303 1.00 92.31 305 SER A O 1
ATOM 2523 N N . ARG A 1 306 ? 12.890 26.904 -14.776 1.00 88.75 306 ARG A N 1
ATOM 2524 C CA . ARG A 1 306 ? 11.971 27.973 -14.328 1.00 88.75 306 ARG A CA 1
ATOM 2525 C C . ARG A 1 306 ? 12.713 29.195 -13.773 1.00 88.75 306 ARG A C 1
ATOM 2527 O O . ARG A 1 306 ? 12.320 30.324 -14.063 1.00 88.75 306 ARG A O 1
ATOM 2534 N N . MET A 1 307 ? 13.800 28.989 -13.031 1.00 93.62 307 MET A N 1
ATOM 2535 C CA . MET A 1 307 ? 14.650 30.065 -12.515 1.00 93.62 307 MET A CA 1
ATOM 2536 C C . MET A 1 307 ? 15.382 30.801 -13.641 1.00 93.62 307 MET A C 1
ATOM 2538 O O . MET A 1 307 ? 15.398 32.033 -13.648 1.00 93.62 307 MET A O 1
ATOM 2542 N N . CYS A 1 308 ? 15.917 30.087 -14.635 1.00 94.62 308 CYS A N 1
ATOM 2543 C CA . CYS A 1 308 ? 16.525 30.704 -15.816 1.00 94.62 308 CYS A CA 1
ATOM 2544 C C . CYS A 1 308 ? 15.509 31.544 -16.607 1.00 94.62 308 CYS A C 1
ATOM 2546 O O . CYS A 1 308 ? 15.830 32.668 -16.998 1.00 94.62 308 CYS A O 1
ATOM 2548 N N . TRP A 1 309 ? 14.273 31.061 -16.778 1.00 92.00 309 TRP A N 1
ATOM 2549 C CA . TRP A 1 309 ? 13.188 31.832 -17.399 1.00 92.00 309 TRP A CA 1
ATOM 2550 C C . TRP A 1 309 ? 12.833 33.094 -16.605 1.00 92.00 309 TRP A C 1
ATOM 2552 O O . TRP A 1 309 ? 12.707 34.172 -17.190 1.00 92.00 309 TRP A O 1
ATOM 2562 N N . ALA A 1 310 ? 12.723 32.989 -15.278 1.00 93.94 310 ALA A N 1
ATOM 2563 C CA . ALA A 1 310 ? 12.444 34.135 -14.415 1.00 93.94 310 ALA A CA 1
ATOM 2564 C C . ALA A 1 310 ? 13.560 35.194 -14.490 1.00 93.94 310 ALA A C 1
ATOM 2566 O O . ALA A 1 310 ? 13.278 36.380 -14.671 1.00 93.94 310 ALA A O 1
ATOM 2567 N N . LEU A 1 311 ? 14.829 34.774 -14.428 1.00 94.56 311 LEU A N 1
ATOM 2568 C CA . LEU A 1 311 ? 15.982 35.670 -14.565 1.00 94.56 311 LEU A CA 1
ATOM 2569 C C . LEU A 1 311 ? 16.051 36.316 -15.953 1.00 94.56 311 LEU A C 1
ATOM 2571 O O . LEU A 1 311 ? 16.347 37.506 -16.060 1.00 94.56 311 LEU A O 1
ATOM 2575 N N . CYS A 1 312 ? 15.729 35.562 -17.007 1.00 95.38 312 CYS A N 1
ATOM 2576 C CA . CYS A 1 312 ? 15.638 36.080 -18.369 1.00 95.38 312 CYS A CA 1
ATOM 2577 C C . CYS A 1 312 ? 14.571 37.181 -18.483 1.00 95.38 312 CYS A C 1
ATOM 2579 O O . CYS A 1 312 ? 14.832 38.240 -19.058 1.00 95.38 312 CYS A O 1
ATOM 2581 N N . LEU A 1 313 ? 13.390 36.969 -17.894 1.00 93.81 313 LEU A N 1
ATOM 2582 C CA . LEU A 1 313 ? 12.302 37.948 -17.888 1.00 93.81 313 LEU A CA 1
ATOM 2583 C C . LEU A 1 313 ? 12.682 39.221 -17.116 1.00 93.81 313 LEU A C 1
ATOM 2585 O O . LEU A 1 313 ? 12.453 40.325 -17.609 1.00 93.81 313 LEU A O 1
ATOM 2589 N N . ILE A 1 314 ? 13.327 39.085 -15.953 1.00 95.19 314 ILE A N 1
ATOM 2590 C CA . ILE A 1 314 ? 13.830 40.229 -15.174 1.00 95.19 314 ILE A CA 1
ATOM 2591 C C . ILE A 1 314 ? 14.870 41.019 -15.981 1.00 95.19 314 ILE A C 1
ATOM 2593 O O . ILE A 1 314 ? 14.769 42.242 -16.087 1.00 95.19 314 ILE A O 1
ATOM 2597 N N . ALA A 1 315 ? 15.844 40.338 -16.593 1.00 93.62 315 ALA A N 1
ATOM 2598 C CA . ALA A 1 315 ? 16.873 40.981 -17.409 1.00 93.62 315 ALA A CA 1
ATOM 2599 C C . ALA A 1 315 ? 16.275 41.716 -18.622 1.00 93.62 315 ALA A C 1
ATOM 2601 O O . ALA A 1 315 ? 16.692 42.835 -18.935 1.00 93.62 315 ALA A O 1
ATOM 2602 N N . PHE A 1 316 ? 15.256 41.136 -19.260 1.00 93.44 316 PHE A N 1
ATOM 2603 C CA . PHE A 1 316 ? 14.535 41.761 -20.366 1.00 93.44 316 PHE A CA 1
ATOM 2604 C C . PHE A 1 316 ? 13.771 43.023 -19.934 1.00 93.44 316 PHE A C 1
ATOM 2606 O O . PHE A 1 316 ? 13.879 44.060 -20.590 1.00 93.44 316 PHE A O 1
ATOM 2613 N N . ILE A 1 317 ? 13.064 42.984 -18.799 1.00 94.56 317 ILE A N 1
ATOM 2614 C CA . ILE A 1 317 ? 12.383 44.166 -18.242 1.00 94.56 317 ILE A CA 1
ATOM 2615 C C . ILE A 1 317 ? 13.394 45.278 -17.929 1.00 94.56 317 ILE A C 1
ATOM 2617 O O . ILE A 1 317 ? 13.162 46.435 -18.281 1.00 94.56 317 ILE A O 1
ATOM 2621 N N . CYS A 1 318 ? 14.543 44.944 -17.335 1.00 93.25 318 CYS A N 1
ATOM 2622 C CA . CYS A 1 318 ? 15.613 45.910 -17.074 1.00 93.25 318 CYS A CA 1
ATOM 2623 C C . CYS A 1 318 ? 16.135 46.570 -18.362 1.00 93.25 318 CYS A C 1
ATOM 2625 O O . CYS A 1 318 ? 16.360 47.783 -18.377 1.00 93.25 318 CYS A O 1
ATOM 2627 N N . LEU A 1 319 ? 16.287 45.803 -19.449 1.00 92.62 319 LEU A N 1
ATOM 2628 C CA . LEU A 1 319 ? 16.671 46.336 -20.761 1.00 92.62 319 LEU A CA 1
ATOM 2629 C C . LEU A 1 319 ? 15.616 47.296 -21.326 1.00 92.62 319 LEU A C 1
ATOM 2631 O O . LEU A 1 319 ? 15.981 48.361 -21.825 1.00 92.62 319 LEU A O 1
ATOM 2635 N N . LEU A 1 320 ? 14.327 46.962 -21.208 1.00 93.00 320 LEU A N 1
ATOM 2636 C CA . LEU A 1 320 ? 13.235 47.839 -21.645 1.00 93.00 320 LEU A CA 1
ATOM 2637 C C . LEU A 1 320 ? 13.212 49.150 -20.859 1.00 93.00 320 LEU A C 1
ATOM 2639 O O . LEU A 1 320 ? 13.168 50.222 -21.461 1.00 93.00 320 LEU A O 1
ATOM 2643 N N . ILE A 1 321 ? 13.301 49.075 -19.527 1.00 93.56 321 ILE A N 1
ATOM 2644 C CA . ILE A 1 321 ? 13.337 50.255 -18.656 1.00 93.56 321 ILE A CA 1
ATOM 2645 C C . ILE A 1 321 ? 14.520 51.148 -19.042 1.00 93.56 321 ILE A C 1
ATOM 2647 O O . ILE A 1 321 ? 14.344 52.347 -19.265 1.00 93.56 321 ILE A O 1
ATOM 2651 N N . PHE A 1 322 ? 15.717 50.572 -19.186 1.00 89.06 322 PHE A N 1
ATOM 2652 C CA . PHE A 1 322 ? 16.908 51.324 -19.579 1.00 89.06 322 PHE A CA 1
ATOM 2653 C C . PHE A 1 322 ? 16.768 51.956 -20.972 1.00 89.06 322 PHE A C 1
ATOM 2655 O O . PHE A 1 322 ? 17.143 53.116 -21.164 1.00 89.06 322 PHE A O 1
ATOM 2662 N N . GLY A 1 323 ? 16.188 51.225 -21.928 1.00 88.38 323 GLY A N 1
ATOM 2663 C CA . GLY A 1 323 ? 15.880 51.727 -23.266 1.00 88.38 323 GLY A CA 1
ATOM 2664 C C . GLY A 1 323 ? 14.929 52.925 -23.233 1.00 88.38 323 GLY A C 1
ATOM 2665 O O . GLY A 1 323 ? 15.232 53.963 -23.821 1.00 88.38 323 GLY A O 1
ATOM 2666 N N . CYS A 1 324 ? 13.831 52.834 -22.480 1.00 90.94 324 CYS A N 1
ATOM 2667 C CA . CYS A 1 324 ? 12.872 53.929 -22.313 1.00 90.94 324 CYS A CA 1
ATOM 2668 C C . CYS A 1 324 ? 13.498 55.163 -21.645 1.00 90.94 324 CYS A C 1
ATOM 2670 O O . CYS A 1 324 ? 13.288 56.282 -22.117 1.00 90.94 324 CYS A O 1
ATOM 2672 N N . TYR A 1 325 ? 14.302 54.984 -20.590 1.00 88.94 325 TYR A N 1
ATOM 2673 C CA . TYR A 1 325 ? 15.017 56.096 -19.949 1.00 88.94 325 TYR A CA 1
ATOM 2674 C C . TYR A 1 325 ? 15.982 56.793 -20.910 1.00 88.94 325 TYR A C 1
ATOM 2676 O O . TYR A 1 325 ? 16.093 58.018 -20.886 1.00 88.94 325 TYR A O 1
ATOM 2684 N N . ARG A 1 326 ? 16.668 56.035 -21.772 1.00 83.25 326 ARG A N 1
ATOM 2685 C CA . ARG A 1 326 ? 17.583 56.605 -22.767 1.00 83.25 326 ARG A CA 1
ATOM 2686 C C . ARG A 1 326 ? 16.861 57.376 -23.865 1.00 83.25 326 ARG A C 1
ATOM 2688 O O . ARG A 1 326 ? 17.351 58.431 -24.252 1.00 83.25 326 ARG A O 1
ATOM 2695 N N . LEU A 1 327 ? 15.721 56.877 -24.337 1.00 83.44 327 LEU A N 1
ATOM 2696 C CA . LEU A 1 327 ? 14.925 57.544 -25.372 1.00 83.44 327 LEU A CA 1
ATOM 2697 C C . LEU A 1 327 ? 14.275 58.847 -24.878 1.00 83.44 327 LEU A C 1
ATOM 2699 O O . LEU A 1 327 ? 14.045 59.746 -25.679 1.00 83.44 327 LEU A O 1
ATOM 2703 N N . ASN A 1 328 ? 14.030 58.971 -23.570 1.00 83.19 328 ASN A N 1
ATOM 2704 C CA . ASN A 1 328 ? 13.459 60.171 -22.950 1.00 83.19 328 ASN A CA 1
ATOM 2705 C C . ASN A 1 328 ? 14.490 61.230 -22.529 1.00 83.19 328 ASN A C 1
ATOM 2707 O O . ASN A 1 328 ? 14.101 62.252 -21.963 1.00 83.19 328 ASN A O 1
ATOM 2711 N N . LEU A 1 329 ? 15.790 61.027 -22.772 1.00 76.62 329 LEU A N 1
ATOM 2712 C CA . LEU A 1 329 ? 16.769 62.086 -22.531 1.00 76.62 329 LEU A CA 1
ATOM 2713 C C . LEU A 1 329 ? 16.547 63.196 -23.569 1.00 76.62 329 LEU A C 1
ATOM 2715 O O . LEU A 1 329 ? 16.696 62.930 -24.765 1.00 76.62 329 LEU A O 1
ATOM 2719 N N . PRO A 1 330 ? 16.179 64.422 -23.150 1.00 75.25 330 PRO A N 1
ATOM 2720 C CA . PRO A 1 330 ? 15.977 65.517 -24.082 1.00 75.25 330 PRO A CA 1
ATOM 2721 C C . PRO A 1 330 ? 17.276 65.726 -24.855 1.00 75.25 330 PRO A C 1
ATOM 2723 O O . PRO A 1 330 ? 18.346 65.842 -24.256 1.00 75.25 330 PRO A O 1
ATOM 2726 N N . SER A 1 331 ? 17.178 65.736 -26.186 1.00 72.75 331 SER A N 1
ATOM 2727 C CA . SER A 1 331 ? 18.280 66.117 -27.065 1.00 72.75 331 SER A CA 1
ATOM 2728 C C . SER A 1 331 ? 18.709 67.519 -26.661 1.00 72.75 331 SER A C 1
ATOM 2730 O O . SER A 1 331 ? 18.063 68.491 -27.053 1.00 72.75 331 SER A O 1
ATOM 2732 N N . HIS A 1 332 ? 19.763 67.621 -25.854 1.00 66.50 332 HIS A N 1
ATOM 2733 C CA . HIS A 1 332 ? 20.412 68.889 -25.583 1.00 66.50 332 HIS A CA 1
ATOM 2734 C C . HIS A 1 332 ? 20.875 69.392 -26.950 1.00 66.50 332 HIS A C 1
ATOM 2736 O O . HIS A 1 332 ? 21.751 68.799 -27.576 1.00 66.50 332 HIS A O 1
ATOM 2742 N N . LYS A 1 333 ? 20.166 70.385 -27.492 1.00 62.16 333 LYS A N 1
ATOM 2743 C CA . LYS A 1 333 ? 20.667 71.132 -28.636 1.00 62.16 333 LYS A CA 1
ATOM 2744 C C . LYS A 1 333 ? 21.844 71.916 -28.083 1.00 62.16 333 LYS A C 1
ATOM 2746 O O . LYS A 1 333 ? 21.647 72.798 -27.252 1.00 62.16 333 LYS A O 1
ATOM 2751 N N . ASP A 1 334 ? 23.041 71.483 -28.446 1.00 65.31 334 ASP A N 1
ATOM 2752 C CA . ASP A 1 334 ? 24.238 72.288 -28.279 1.00 65.31 334 ASP A CA 1
ATOM 2753 C C . ASP A 1 334 ? 24.079 73.483 -29.230 1.00 65.31 334 ASP A C 1
ATOM 2755 O O . ASP A 1 334 ? 24.116 73.304 -30.451 1.00 65.31 334 ASP A O 1
ATOM 2759 N N . ASP A 1 335 ? 23.795 74.656 -28.662 1.00 51.03 335 ASP A N 1
ATOM 2760 C CA . ASP A 1 335 ? 23.938 75.952 -29.338 1.00 51.03 335 ASP A CA 1
ATOM 2761 C C . ASP A 1 335 ? 25.407 76.400 -29.316 1.00 51.03 335 ASP A C 1
ATOM 2763 O O . ASP A 1 335 ? 26.073 76.215 -28.264 1.00 51.03 335 ASP A O 1
#

Radius of gyration: 32.94 Å; chains: 1; bounding box: 58×106×81 Å

Foldseek 3Di:
DDDPVPPDPDDDPDCVVVLVVLVVLLVVLVVLLVVLVVVLVVVVPPQDWDWDDDPPDTDTDRPFRVQVVQKFKKKWKAFDDDPPDPVVVPDDDDDDDTDIDRDADDDQDDVVVDPPPPDPDPPPPPQDDPDDKDQQELVDDDPFFAGKMFIWMFMDGNPPPDDVDDDTHTAAPAAFEPPPPDPRDDPPHDRGGDIDTQKGWPWDDQPVPLPQFHADPRTTTKMWGFQAFAWEKEQDVNDCVNHIHTDFGLDPPRHRTDTDIHHYRDMDDPSDHHYHYHYDPPVVSCVVVVVPPVCPVSVVSVVSSVVSVVVSVVSVVVSVVVVVVVVPPPPPPDD